Protein AF-X1TCL3-F1 (afdb_monomer_lite)

Secondary structure (DSSP, 8-state):
-HHHHHHHHHHHHHHHH-GGGGGGHHHHHHHHHHHHGGGGGG-HHHHHHHHHHHHHHHHHHHHHHHTTTHHHHIIIIITGGGTTT--S-HHHHHHHHHHHHS-HHHHHHHHHHHHHTHHHHHTHHHHHTT--TTHHHHHHHHHHHHHHHHIIIIII----HHHHHHHHHHHHHHHHHHHHHHHHHHHTT-HHHHHHHHHHHHHHHHHTT-

Sequence (210 aa):
MCGLYLCALFGVLAFSTRFPLVLILIPCFLYLFFIKKFSILKDRTFWKFVLSLFIFSIPFIIYVISTKFYFIKIYFIGGVGGLIESGKNFGFYIFGLSLSILKSWWIVAFILGLLTLVSCIIGFDIFWKQKDKRFNADVFILLWIIPQYLFYIFVFRDANDRWLLMLTVPMLILAAKGLMSVYNFLRRHSKAIAILIIAILLFGGAYQNI

InterPro domains:
  IPR050297 Lipid A-modifying glycosyltransferase 83 [PTHR33908] (4-204)

Foldseek 3Di:
DVVLLVCLLVLLVLCLVPVLSVLQVQLVVVLCCLVCPVVLVVDPVNVVSVVSSVVNCVVVVVVCVVVVNVVVCCQQPVQVVPQPPPPDQLLVVQVVLLLVVQPDLLNQLLVLLVVVLVCCVVCVVCSSVPVDCVSSVSVSLVSQQVSLSCCCNPPRSDDDNVSCVSVVVSSNVSSVNSLVVQLVVCVVPPNVVSVVVSVCSVVVSVVRVD

Organism: NCBI:txid412755

Radius of gyration: 20.24 Å; chains: 1; bounding box: 50×48×53 Å

Structure (mmCIF, N/CA/C/O backbone):
data_AF-X1TCL3-F1
#
_entry.id   AF-X1TCL3-F1
#
loop_
_atom_site.group_PDB
_atom_site.id
_atom_site.type_symbol
_atom_site.label_atom_id
_atom_site.label_alt_id
_atom_site.label_comp_id
_atom_site.label_asym_id
_atom_site.label_entity_id
_atom_site.label_seq_id
_atom_site.pdbx_PDB_ins_code
_atom_site.Cartn_x
_atom_site.Cartn_y
_atom_site.Cartn_z
_atom_site.occupancy
_atom_site.B_iso_or_equiv
_atom_site.auth_seq_id
_atom_site.auth_comp_id
_atom_site.auth_asym_id
_atom_site.auth_atom_id
_atom_site.pdbx_PDB_model_num
ATOM 1 N N . MET A 1 1 ? 12.225 8.753 12.421 1.00 61.75 1 MET A N 1
ATOM 2 C CA . MET A 1 1 ? 13.001 9.147 11.219 1.00 61.75 1 MET A CA 1
ATOM 3 C C . MET A 1 1 ? 13.678 7.961 10.531 1.00 61.75 1 MET A C 1
ATOM 5 O O . MET A 1 1 ? 13.709 7.963 9.309 1.00 61.75 1 MET A O 1
ATOM 9 N N . CYS A 1 2 ? 14.134 6.928 11.254 1.00 76.62 2 CYS A N 1
ATOM 10 C CA . CYS A 1 2 ? 14.751 5.730 10.657 1.00 76.62 2 CYS A CA 1
ATOM 11 C C . CYS A 1 2 ? 13.872 5.012 9.611 1.00 76.62 2 CYS A C 1
ATOM 13 O O . CYS A 1 2 ? 14.392 4.501 8.627 1.00 76.62 2 CYS A O 1
ATOM 15 N N . GLY A 1 3 ? 12.542 5.049 9.766 1.00 89.56 3 GLY A N 1
ATOM 16 C CA . GLY A 1 3 ? 11.616 4.378 8.847 1.00 89.56 3 GLY A CA 1
ATOM 17 C C . GLY A 1 3 ? 11.675 4.854 7.389 1.00 89.56 3 GLY A C 1
ATOM 18 O O . GLY A 1 3 ? 11.502 4.037 6.493 1.00 89.56 3 GLY A O 1
ATOM 19 N N . LEU A 1 4 ? 11.969 6.136 7.123 1.00 90.62 4 LEU A N 1
ATOM 20 C CA . LEU A 1 4 ? 12.060 6.634 5.741 1.00 90.62 4 LEU A CA 1
ATOM 21 C C . LEU A 1 4 ? 13.296 6.084 5.027 1.00 90.62 4 LEU A C 1
ATOM 23 O O . LEU A 1 4 ? 13.199 5.644 3.888 1.00 90.62 4 LEU A O 1
ATOM 27 N N . TYR A 1 5 ? 14.442 6.044 5.704 1.00 91.62 5 TYR A N 1
ATOM 28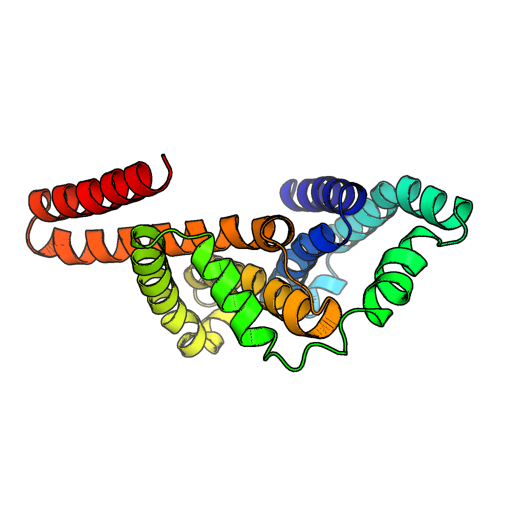 C CA . TYR A 1 5 ? 15.671 5.494 5.128 1.00 91.62 5 TYR A CA 1
ATOM 29 C C . TYR A 1 5 ? 15.546 3.996 4.843 1.00 91.62 5 TYR A C 1
ATOM 31 O O . TYR A 1 5 ? 15.968 3.538 3.785 1.00 91.62 5 TYR A O 1
ATOM 39 N N . LEU A 1 6 ? 14.898 3.249 5.744 1.00 92.62 6 LEU A N 1
ATOM 40 C CA . LEU A 1 6 ? 14.572 1.841 5.507 1.00 92.62 6 LEU A CA 1
ATOM 41 C C . LEU A 1 6 ? 13.617 1.683 4.321 1.00 92.62 6 LEU A C 1
ATOM 43 O O . LEU A 1 6 ? 13.827 0.813 3.486 1.00 92.62 6 LEU A O 1
ATOM 47 N N . CYS A 1 7 ? 12.611 2.553 4.201 1.00 93.75 7 CYS A N 1
ATOM 48 C CA . CYS A 1 7 ? 11.712 2.562 3.050 1.00 93.75 7 CYS A CA 1
ATOM 49 C C . CYS A 1 7 ? 12.467 2.811 1.733 1.00 93.75 7 CYS A C 1
ATOM 51 O O . CYS A 1 7 ? 12.197 2.120 0.757 1.00 93.75 7 CYS A O 1
ATOM 53 N N . ALA A 1 8 ? 13.455 3.716 1.707 1.00 94.25 8 ALA A N 1
ATOM 54 C CA . ALA A 1 8 ? 14.305 3.925 0.531 1.00 94.25 8 ALA A CA 1
ATOM 55 C C . ALA A 1 8 ? 15.115 2.666 0.193 1.00 94.25 8 ALA A C 1
ATOM 57 O O . ALA A 1 8 ? 15.083 2.209 -0.945 1.00 94.25 8 ALA A O 1
ATOM 58 N N . LEU A 1 9 ? 15.798 2.085 1.184 1.00 94.62 9 LEU A N 1
ATOM 59 C CA . LEU A 1 9 ? 16.615 0.885 0.998 1.00 94.62 9 LEU A CA 1
ATOM 60 C C . LEU A 1 9 ? 15.776 -0.287 0.470 1.00 94.62 9 LEU A C 1
ATOM 62 O O . LEU A 1 9 ? 16.081 -0.847 -0.580 1.00 94.62 9 LEU A O 1
ATOM 66 N N . PHE A 1 10 ? 14.687 -0.631 1.163 1.00 95.00 10 PHE A N 1
ATOM 67 C CA . PHE A 1 10 ? 13.816 -1.736 0.764 1.00 95.00 10 PHE A CA 1
ATOM 68 C C . PHE A 1 10 ? 13.046 -1.441 -0.520 1.00 95.00 10 PHE A C 1
ATOM 70 O O . PHE A 1 10 ? 12.823 -2.357 -1.301 1.00 95.00 10 PHE A O 1
ATOM 77 N N . GLY A 1 11 ? 12.680 -0.185 -0.778 1.00 94.31 11 GLY A N 1
ATOM 78 C CA . GLY A 1 11 ? 12.033 0.214 -2.024 1.00 94.31 11 GLY A CA 1
ATOM 79 C C . GLY A 1 11 ? 12.939 0.011 -3.236 1.00 94.31 11 GLY A C 1
ATOM 80 O O . GLY A 1 11 ? 12.492 -0.533 -4.242 1.00 94.31 11 GLY A O 1
ATOM 81 N N . VAL A 1 12 ? 14.221 0.375 -3.128 1.00 95.25 12 VAL A N 1
ATOM 82 C CA . VAL A 1 12 ? 15.201 0.161 -4.203 1.00 95.25 12 VAL A CA 1
ATOM 83 C C . VAL A 1 12 ? 15.545 -1.318 -4.371 1.00 95.25 12 VAL A C 1
ATOM 85 O O . VAL A 1 12 ? 15.637 -1.791 -5.504 1.00 95.25 12 VAL A O 1
ATOM 88 N N . LEU A 1 13 ? 15.680 -2.071 -3.276 1.00 94.12 13 LEU A N 1
ATOM 89 C CA . LEU A 1 13 ? 15.870 -3.523 -3.344 1.00 94.12 13 LEU A CA 1
ATOM 90 C C . LEU A 1 13 ? 14.671 -4.203 -4.013 1.00 94.12 13 LEU A C 1
ATOM 92 O O . LEU A 1 13 ? 14.846 -5.005 -4.928 1.00 94.12 13 LEU A O 1
ATOM 96 N N . ALA A 1 14 ? 13.450 -3.833 -3.624 1.00 92.69 14 ALA A N 1
ATOM 97 C CA . ALA A 1 14 ? 12.232 -4.347 -4.232 1.00 92.69 14 ALA A CA 1
ATOM 98 C C . ALA A 1 14 ? 12.188 -4.007 -5.730 1.00 92.69 14 ALA A C 1
ATOM 100 O O . ALA A 1 14 ? 12.017 -4.903 -6.554 1.00 92.69 14 ALA A O 1
ATOM 101 N N . PHE A 1 15 ? 12.451 -2.754 -6.104 1.00 90.81 15 PHE A N 1
ATOM 102 C CA . PHE A 1 15 ? 12.539 -2.337 -7.503 1.00 90.81 15 PHE A CA 1
ATOM 103 C C . PHE A 1 15 ? 13.570 -3.136 -8.310 1.00 90.81 15 PHE A C 1
ATOM 105 O O . PHE A 1 15 ? 13.269 -3.594 -9.412 1.00 90.81 15 PHE A O 1
ATOM 112 N N . SER A 1 16 ? 14.754 -3.355 -7.733 1.00 90.38 16 SER A N 1
ATOM 113 C CA . SER A 1 16 ? 15.835 -4.130 -8.355 1.00 90.38 16 SER A CA 1
ATOM 114 C C . SER A 1 16 ? 15.448 -5.592 -8.584 1.00 90.38 16 SER A C 1
ATOM 116 O O . SER A 1 16 ? 15.927 -6.207 -9.531 1.00 90.38 16 SER A O 1
ATOM 118 N N . THR A 1 17 ? 14.570 -6.155 -7.746 1.00 89.62 17 THR A N 1
ATOM 119 C CA . THR A 1 17 ? 14.065 -7.525 -7.940 1.00 89.62 17 THR A CA 1
ATOM 120 C C . THR A 1 17 ? 12.979 -7.589 -9.012 1.00 89.62 17 THR A C 1
ATOM 122 O O . THR A 1 17 ? 12.987 -8.497 -9.842 1.00 89.62 17 THR A O 1
ATOM 125 N N . ARG A 1 18 ? 12.037 -6.635 -9.010 1.00 86.69 18 ARG A N 1
ATOM 126 C CA . ARG A 1 18 ? 10.950 -6.532 -9.989 1.00 86.69 18 ARG A CA 1
ATOM 127 C C . ARG A 1 18 ? 10.491 -5.083 -10.127 1.00 86.69 18 ARG A C 1
ATOM 129 O O . ARG A 1 18 ? 10.080 -4.462 -9.148 1.00 86.69 18 ARG A O 1
ATOM 136 N N . PHE A 1 19 ? 10.440 -4.602 -11.370 1.00 85.69 19 PHE A N 1
ATOM 137 C CA . PHE A 1 19 ? 10.072 -3.223 -11.700 1.00 85.69 19 PHE A CA 1
ATOM 138 C C . PHE A 1 19 ? 8.761 -2.749 -11.037 1.00 85.69 19 PHE A C 1
ATOM 140 O O . PHE A 1 19 ? 8.793 -1.703 -10.387 1.00 85.69 19 PHE A O 1
ATOM 147 N N . PRO A 1 20 ? 7.636 -3.500 -11.083 1.00 87.56 20 PRO A N 1
ATOM 148 C CA . PRO A 1 20 ? 6.383 -3.043 -10.475 1.00 87.56 20 PRO A CA 1
ATOM 149 C C . PRO A 1 20 ? 6.459 -2.848 -8.957 1.00 87.56 20 PRO A C 1
ATOM 151 O O . PRO A 1 20 ? 5.646 -2.126 -8.392 1.00 87.56 20 PRO A O 1
ATOM 154 N N . LEU A 1 21 ? 7.448 -3.432 -8.269 1.00 90.19 21 LEU A N 1
ATOM 155 C CA . LEU A 1 21 ? 7.554 -3.274 -6.821 1.00 90.19 21 LEU A CA 1
ATOM 156 C C . LEU A 1 21 ? 7.937 -1.851 -6.397 1.00 90.19 21 LEU A C 1
ATOM 158 O O . LEU A 1 21 ? 7.655 -1.469 -5.262 1.00 90.19 21 LEU A O 1
ATOM 162 N N . VAL A 1 22 ? 8.479 -1.025 -7.304 1.00 90.69 22 VAL A N 1
ATOM 163 C CA . VAL A 1 22 ? 8.715 0.409 -7.041 1.00 90.69 22 VAL A CA 1
ATOM 164 C C . VAL A 1 22 ? 7.432 1.154 -6.698 1.00 90.69 22 VAL A C 1
ATOM 166 O O . VAL A 1 22 ? 7.469 2.162 -5.994 1.00 90.69 22 VAL A O 1
ATOM 169 N N . LEU A 1 23 ? 6.281 0.633 -7.133 1.00 91.88 23 LEU A N 1
ATOM 170 C CA . LEU A 1 23 ? 4.979 1.207 -6.835 1.00 91.88 23 LEU A CA 1
ATOM 171 C C . LEU A 1 23 ? 4.708 1.281 -5.335 1.00 91.88 23 LEU A C 1
ATOM 173 O O . LEU A 1 23 ? 3.843 2.051 -4.958 1.00 91.88 23 LEU A O 1
ATOM 177 N N . ILE A 1 24 ? 5.431 0.559 -4.467 1.00 92.38 24 ILE A N 1
ATOM 178 C CA . ILE A 1 24 ? 5.299 0.712 -3.008 1.00 92.38 24 ILE A CA 1
ATOM 179 C C . ILE A 1 24 ? 5.809 2.063 -2.490 1.00 92.38 24 ILE A C 1
ATOM 181 O O . ILE A 1 24 ? 5.345 2.547 -1.459 1.00 92.38 24 ILE A O 1
ATOM 185 N N . LEU A 1 25 ? 6.725 2.708 -3.217 1.00 94.56 25 LEU A N 1
ATOM 186 C CA . LEU A 1 25 ? 7.236 4.033 -2.870 1.00 94.56 25 LEU A CA 1
ATOM 187 C C . LEU A 1 25 ? 6.221 5.139 -3.185 1.00 94.56 25 LEU A C 1
ATOM 189 O O . LEU A 1 25 ? 6.231 6.179 -2.525 1.00 94.56 25 LEU A O 1
ATOM 193 N N . ILE A 1 26 ? 5.316 4.910 -4.143 1.00 95.19 26 ILE A N 1
ATOM 194 C CA . ILE A 1 26 ? 4.273 5.870 -4.527 1.00 95.19 26 ILE A CA 1
ATOM 195 C C . ILE A 1 26 ? 3.296 6.142 -3.364 1.00 95.19 26 ILE A C 1
ATOM 197 O O . ILE A 1 26 ? 3.139 7.311 -3.021 1.00 95.19 26 ILE A O 1
ATOM 201 N N . PRO A 1 27 ? 2.692 5.141 -2.691 1.00 95.38 27 PRO A N 1
ATOM 202 C CA . PRO A 1 27 ? 1.867 5.335 -1.501 1.00 95.38 27 PRO A CA 1
ATOM 203 C C . PRO A 1 27 ? 2.591 6.108 -0.402 1.00 95.38 27 PRO A C 1
ATOM 205 O O . PRO A 1 27 ? 2.009 7.011 0.191 1.00 95.38 27 PRO A O 1
ATOM 208 N N . CYS A 1 28 ? 3.871 5.803 -0.150 1.00 94.62 28 CYS A N 1
ATOM 209 C CA . CYS A 1 28 ? 4.676 6.527 0.833 1.00 94.62 28 CYS A CA 1
ATOM 210 C C . CYS A 1 28 ? 4.844 8.001 0.450 1.00 94.62 28 CYS A C 1
ATOM 212 O O . CYS A 1 28 ? 4.636 8.879 1.288 1.00 94.62 28 CYS A O 1
ATOM 214 N N . PHE A 1 29 ? 5.179 8.279 -0.811 1.00 95.19 29 PHE A N 1
ATOM 215 C CA . PHE A 1 29 ? 5.313 9.642 -1.315 1.00 95.19 29 PHE A CA 1
ATOM 216 C C . PHE A 1 29 ? 3.982 10.403 -1.271 1.00 95.19 29 PHE A C 1
ATOM 218 O O . PHE A 1 29 ? 3.927 11.494 -0.704 1.00 95.19 29 PHE A O 1
ATOM 225 N N . LEU A 1 30 ? 2.903 9.815 -1.798 1.00 96.00 30 LEU A N 1
ATOM 226 C CA . LEU A 1 30 ? 1.565 10.406 -1.790 1.00 96.00 30 LEU A CA 1
ATOM 227 C C . LEU A 1 30 ? 1.108 10.694 -0.363 1.00 96.00 30 LEU A C 1
ATOM 229 O O . LEU A 1 30 ? 0.655 11.795 -0.076 1.00 96.00 30 LEU A O 1
ATOM 233 N N . TYR A 1 31 ? 1.283 9.751 0.560 1.00 95.94 31 TYR A N 1
ATOM 234 C CA . TYR A 1 31 ? 0.911 9.937 1.958 1.00 95.94 31 TYR A CA 1
ATOM 235 C C . TYR A 1 31 ? 1.675 11.089 2.619 1.00 95.94 31 TYR A C 1
ATOM 237 O O . TYR A 1 31 ? 1.069 11.944 3.269 1.00 95.94 31 TYR A O 1
ATOM 245 N N . LEU A 1 32 ? 2.996 11.167 2.417 1.00 95.25 32 LEU A N 1
ATOM 246 C CA . LEU A 1 32 ? 3.786 12.297 2.910 1.00 95.25 32 LEU A CA 1
ATOM 247 C C . LEU A 1 32 ? 3.332 13.618 2.283 1.00 95.25 32 LEU A C 1
ATOM 249 O O . LEU A 1 32 ? 3.271 14.627 2.986 1.00 95.25 32 LEU A O 1
ATOM 253 N N . PHE A 1 33 ? 2.987 13.611 0.995 1.00 96.00 33 PHE A N 1
ATOM 254 C CA . PHE A 1 33 ? 2.442 14.771 0.303 1.00 96.00 33 PHE A CA 1
ATOM 255 C C . PHE A 1 33 ? 1.082 15.192 0.875 1.00 96.00 33 PHE A C 1
ATOM 257 O O . PHE A 1 33 ? 0.883 16.373 1.125 1.00 96.00 33 PHE A O 1
ATOM 264 N N . PHE A 1 34 ? 0.169 14.270 1.182 1.00 95.38 34 PHE A N 1
ATOM 265 C CA . PHE A 1 34 ? -1.116 14.609 1.805 1.00 95.38 34 PHE A CA 1
ATOM 266 C C . PHE A 1 34 ? -0.949 15.208 3.211 1.00 95.38 34 PHE A C 1
ATOM 268 O O . PHE A 1 34 ? -1.628 16.178 3.551 1.00 95.38 34 PHE A O 1
ATOM 275 N N . ILE A 1 35 ? -0.017 14.682 4.015 1.00 95.12 35 ILE A N 1
ATOM 276 C CA . ILE A 1 35 ? 0.219 15.167 5.384 1.00 95.12 35 ILE A CA 1
ATOM 277 C C . ILE A 1 35 ? 0.961 16.504 5.401 1.00 95.12 35 ILE A C 1
ATOM 279 O O . ILE A 1 35 ? 0.563 17.428 6.110 1.00 95.12 35 ILE A O 1
ATOM 283 N N . LYS A 1 36 ? 2.069 16.611 4.660 1.00 95.06 36 LYS A N 1
ATOM 284 C CA . LYS A 1 36 ? 2.960 17.782 4.702 1.00 95.06 36 LYS A CA 1
ATOM 285 C C . LYS A 1 36 ? 2.658 18.807 3.616 1.00 95.06 36 LYS A C 1
ATOM 287 O O . LYS A 1 36 ? 3.090 19.956 3.735 1.00 95.06 36 LYS A O 1
ATOM 292 N N . LYS A 1 37 ? 1.916 18.443 2.572 1.00 94.69 37 LYS A N 1
ATOM 293 C CA . LYS A 1 37 ? 1.618 19.305 1.417 1.00 94.69 37 LYS A CA 1
ATOM 294 C C . LYS A 1 37 ? 2.929 19.841 0.831 1.00 94.69 37 LYS A C 1
ATOM 296 O O . LYS A 1 37 ? 3.949 19.155 0.848 1.00 94.69 37 LYS A O 1
ATOM 301 N N . PHE A 1 38 ? 2.952 21.095 0.392 1.00 96.00 38 PHE A N 1
ATOM 302 C CA . PHE A 1 38 ? 4.158 21.738 -0.137 1.00 96.00 38 PHE A CA 1
ATOM 303 C C . PHE A 1 38 ? 5.272 21.967 0.896 1.00 96.00 38 PHE A C 1
ATOM 305 O O . PHE A 1 38 ? 6.410 22.226 0.508 1.00 96.00 38 PHE A O 1
ATOM 312 N N . SER A 1 39 ? 5.003 21.830 2.203 1.00 96.38 39 SER A N 1
ATOM 313 C CA . SER A 1 39 ? 6.066 21.950 3.214 1.00 96.38 39 SER A CA 1
ATOM 314 C C . SER A 1 39 ? 7.087 20.809 3.138 1.00 96.38 39 SER A C 1
ATOM 316 O O . SER A 1 39 ? 8.217 20.980 3.591 1.00 96.38 39 SER A O 1
ATOM 318 N N . ILE A 1 40 ? 6.740 19.687 2.488 1.00 95.56 40 ILE A N 1
ATOM 319 C CA . ILE A 1 40 ? 7.651 18.558 2.263 1.00 95.56 40 ILE A CA 1
ATOM 320 C C . ILE A 1 40 ? 8.918 18.970 1.499 1.00 95.56 40 ILE A C 1
ATOM 322 O O . ILE A 1 40 ? 10.000 18.479 1.799 1.00 95.56 40 ILE A O 1
ATOM 326 N N . LEU A 1 41 ? 8.808 19.933 0.577 1.00 94.69 41 LEU A N 1
ATOM 327 C CA . LEU A 1 41 ? 9.930 20.420 -0.230 1.00 94.69 41 LEU A CA 1
ATOM 328 C C . LEU A 1 41 ? 10.930 21.248 0.585 1.00 94.69 41 LEU A C 1
ATOM 330 O O . LEU A 1 41 ? 12.066 21.432 0.162 1.00 94.69 41 LEU A O 1
ATOM 334 N N . LYS A 1 42 ? 10.531 21.745 1.759 1.00 96.88 42 LYS A N 1
ATOM 335 C CA . LYS A 1 42 ? 11.419 22.464 2.686 1.00 96.88 42 LYS A CA 1
ATOM 336 C C . LYS A 1 42 ? 12.026 21.534 3.743 1.00 96.88 42 LYS A C 1
ATOM 338 O O . LYS A 1 42 ? 12.902 21.952 4.497 1.00 96.88 42 LYS A O 1
ATOM 343 N N . ASP A 1 43 ? 11.576 20.282 3.816 1.00 95.81 43 ASP A N 1
ATOM 344 C CA . ASP A 1 43 ? 11.995 19.335 4.842 1.00 95.81 43 ASP A CA 1
ATOM 345 C C . ASP A 1 43 ? 13.342 18.681 4.494 1.00 95.81 43 ASP A C 1
ATOM 347 O O . ASP A 1 43 ? 13.465 17.903 3.546 1.00 95.81 43 ASP A O 1
ATOM 351 N N . ARG A 1 44 ? 14.364 18.943 5.317 1.00 95.50 44 ARG A N 1
ATOM 352 C CA . ARG A 1 44 ? 15.697 18.336 5.169 1.00 95.50 44 ARG A CA 1
ATOM 353 C C . ARG A 1 44 ? 15.651 16.810 5.245 1.00 95.50 44 ARG A C 1
ATOM 355 O O . ARG A 1 44 ? 16.443 16.150 4.581 1.00 95.50 44 ARG A O 1
ATOM 362 N N . THR A 1 45 ? 14.753 16.230 6.042 1.00 94.44 45 THR A N 1
ATOM 363 C CA . THR A 1 45 ? 14.614 14.773 6.157 1.00 94.44 45 THR A CA 1
ATOM 364 C C . THR A 1 45 ? 14.077 14.164 4.864 1.00 94.44 45 THR A C 1
ATOM 366 O O . THR A 1 45 ? 14.529 13.089 4.477 1.00 94.44 45 THR A O 1
ATOM 369 N N . PHE A 1 46 ? 13.167 14.853 4.169 1.00 94.81 46 PHE A N 1
ATOM 370 C CA . PHE A 1 46 ? 12.674 14.412 2.864 1.00 94.81 46 PHE A CA 1
ATOM 371 C C . PHE A 1 46 ? 13.792 14.415 1.814 1.00 94.81 46 PHE A C 1
ATOM 373 O O . PHE A 1 46 ? 13.985 13.418 1.126 1.00 94.81 46 PHE A O 1
ATOM 380 N N . TRP A 1 47 ? 14.602 15.473 1.753 1.00 95.69 47 TRP A N 1
ATOM 381 C CA . TRP A 1 47 ? 15.740 15.522 0.829 1.00 95.69 47 TRP A CA 1
ATOM 382 C C . TRP A 1 47 ? 16.806 14.474 1.128 1.00 95.69 47 TRP A C 1
ATOM 384 O O . TRP A 1 47 ? 17.341 13.871 0.203 1.00 95.69 47 TRP A O 1
ATOM 394 N N . LYS A 1 48 ? 17.078 14.194 2.408 1.00 94.88 48 LYS A N 1
ATOM 395 C CA . LYS A 1 48 ? 17.955 13.080 2.791 1.00 94.88 48 LYS A CA 1
ATOM 396 C C . LYS A 1 48 ? 17.392 11.735 2.327 1.00 94.88 48 LYS A C 1
ATOM 398 O O . LYS A 1 48 ? 18.154 10.915 1.837 1.00 94.88 48 LYS A O 1
ATOM 403 N N . PHE A 1 49 ? 16.079 11.525 2.431 1.00 94.75 49 PHE A N 1
ATOM 404 C CA . PHE A 1 49 ? 15.416 10.335 1.892 1.00 94.75 49 PHE A CA 1
ATOM 405 C C . PHE A 1 49 ? 15.574 10.224 0.367 1.00 94.75 49 PHE A C 1
ATOM 407 O O . PHE A 1 49 ? 15.969 9.166 -0.116 1.00 94.75 49 PHE A O 1
ATOM 414 N N . VAL A 1 50 ? 15.335 11.309 -0.378 1.00 95.31 50 VAL A N 1
ATOM 415 C CA . VAL A 1 50 ? 15.519 11.348 -1.842 1.00 95.31 50 VAL A CA 1
ATOM 416 C C . VAL A 1 50 ? 16.974 11.067 -2.221 1.00 95.31 50 VAL A C 1
ATOM 418 O O . VAL A 1 50 ? 17.230 10.260 -3.110 1.00 95.31 50 VAL A O 1
ATOM 421 N N . LEU A 1 51 ? 17.931 11.671 -1.510 1.00 96.31 51 LEU A N 1
ATOM 422 C CA . LEU A 1 51 ? 19.357 11.428 -1.711 1.00 96.31 51 LEU A CA 1
ATOM 423 C C . LEU A 1 51 ? 19.722 9.962 -1.439 1.00 96.31 51 LEU A C 1
ATOM 425 O O . LEU A 1 51 ? 20.429 9.357 -2.238 1.00 96.31 51 LEU A O 1
ATOM 429 N N . SER A 1 52 ? 19.219 9.364 -0.355 1.00 95.50 52 SER A N 1
ATOM 430 C CA . SER A 1 52 ? 19.428 7.940 -0.069 1.00 95.50 52 SER A CA 1
ATOM 431 C C . SER A 1 52 ? 18.833 7.041 -1.150 1.00 95.50 52 SER A C 1
ATOM 433 O O . SER A 1 52 ? 19.495 6.104 -1.583 1.00 95.50 52 SER A O 1
ATOM 435 N N . LEU A 1 53 ? 17.617 7.335 -1.620 1.00 96.12 53 LEU A N 1
ATOM 436 C CA . LEU A 1 53 ? 16.975 6.596 -2.708 1.00 96.12 53 LEU A CA 1
ATOM 437 C C . LEU A 1 53 ? 17.820 6.666 -3.985 1.00 96.12 53 LEU A C 1
ATOM 439 O O . LEU A 1 53 ? 18.046 5.638 -4.622 1.00 96.12 53 LEU A O 1
ATOM 443 N N . PHE A 1 54 ? 18.347 7.848 -4.317 1.00 96.31 54 PHE A N 1
ATOM 444 C CA . PHE A 1 54 ? 19.253 8.031 -5.448 1.00 96.31 54 PHE A CA 1
ATOM 445 C C . PHE A 1 54 ? 20.536 7.210 -5.285 1.00 96.31 54 PHE A C 1
ATOM 447 O O . PHE A 1 54 ? 20.850 6.415 -6.166 1.00 96.31 54 PHE A O 1
ATOM 454 N N . ILE A 1 55 ? 21.225 7.328 -4.143 1.00 96.94 55 ILE A N 1
ATOM 455 C CA . ILE A 1 55 ? 22.473 6.600 -3.857 1.00 96.94 55 ILE A CA 1
ATOM 456 C C . ILE A 1 55 ? 22.265 5.088 -3.966 1.00 96.94 55 ILE A C 1
ATOM 458 O O . ILE A 1 55 ? 23.030 4.411 -4.648 1.00 96.94 55 ILE A O 1
ATOM 462 N N . PHE A 1 56 ? 21.213 4.554 -3.343 1.00 96.19 56 PHE A N 1
ATOM 463 C CA . PHE A 1 56 ? 20.920 3.123 -3.408 1.00 96.19 56 PHE A CA 1
ATOM 464 C C . PHE A 1 56 ? 20.553 2.662 -4.821 1.00 96.19 56 PHE A C 1
ATOM 466 O O . PHE A 1 56 ? 20.790 1.505 -5.154 1.00 96.19 56 PHE A O 1
ATOM 473 N N . SER A 1 57 ? 20.010 3.547 -5.661 1.00 95.62 57 SER A N 1
ATOM 474 C CA . SER A 1 57 ? 19.651 3.228 -7.047 1.00 95.62 57 SER A CA 1
ATOM 475 C C . SER A 1 57 ? 20.849 3.238 -8.003 1.00 95.62 57 SER A C 1
ATOM 477 O O . SER A 1 57 ? 20.727 2.704 -9.103 1.00 95.62 57 SER A O 1
ATOM 479 N N . ILE A 1 58 ? 22.005 3.801 -7.617 1.00 96.50 58 ILE A N 1
ATOM 480 C CA . ILE A 1 58 ? 23.188 3.924 -8.492 1.00 96.50 58 ILE A CA 1
ATOM 481 C C . ILE A 1 58 ? 23.604 2.582 -9.117 1.00 96.50 58 ILE A C 1
ATOM 483 O O . ILE A 1 58 ? 23.738 2.546 -10.341 1.00 96.50 58 ILE A O 1
ATOM 487 N N . PRO A 1 59 ? 23.767 1.470 -8.367 1.00 95.12 59 PRO A N 1
ATOM 488 C CA . PRO A 1 59 ? 24.169 0.194 -8.962 1.00 95.12 59 PRO A CA 1
ATOM 489 C C . PRO A 1 59 ? 23.193 -0.285 -10.042 1.00 95.12 59 PRO A C 1
ATOM 491 O O . PRO A 1 59 ? 23.610 -0.736 -11.108 1.00 95.12 59 PRO A O 1
ATOM 494 N N . PHE A 1 60 ? 21.889 -0.123 -9.798 1.00 92.31 60 PHE A N 1
ATOM 495 C CA . PHE A 1 60 ? 20.851 -0.477 -10.761 1.00 92.31 60 PHE A CA 1
ATOM 496 C C . PHE A 1 60 ? 20.878 0.440 -11.992 1.00 92.31 60 PHE A C 1
ATOM 498 O O . PHE A 1 60 ? 20.784 -0.043 -13.117 1.00 92.31 60 PHE A O 1
ATOM 505 N N . ILE A 1 61 ? 21.064 1.751 -11.811 1.00 93.44 61 ILE A N 1
ATOM 506 C CA . ILE A 1 61 ? 21.178 2.710 -12.920 1.00 93.44 61 ILE A CA 1
ATOM 507 C C . ILE A 1 61 ? 22.393 2.380 -13.795 1.00 93.44 61 ILE A C 1
ATOM 509 O O . ILE A 1 61 ? 22.262 2.335 -15.017 1.00 93.44 61 ILE A O 1
ATOM 513 N N . ILE A 1 62 ? 23.552 2.090 -13.192 1.00 95.75 62 ILE A N 1
ATOM 514 C CA . ILE A 1 62 ? 24.763 1.674 -13.919 1.00 95.75 62 ILE A CA 1
ATOM 515 C C . ILE A 1 62 ? 24.483 0.408 -14.737 1.00 95.75 62 ILE A C 1
ATOM 517 O O . ILE A 1 62 ? 24.829 0.356 -15.916 1.00 95.75 62 ILE A O 1
ATOM 521 N N . TYR A 1 63 ? 23.811 -0.584 -14.145 1.00 93.62 63 TYR A N 1
ATOM 522 C CA . TYR A 1 63 ? 23.406 -1.811 -14.834 1.00 93.62 63 TYR A CA 1
ATOM 523 C C . TYR A 1 63 ? 22.446 -1.551 -16.012 1.00 93.62 63 TYR A C 1
ATOM 525 O O . TYR A 1 63 ? 22.594 -2.114 -17.098 1.00 93.62 63 TYR A O 1
ATOM 533 N N . VAL A 1 64 ? 21.462 -0.668 -15.841 1.00 91.44 64 VAL A N 1
ATOM 534 C CA . VAL A 1 64 ? 20.516 -0.316 -16.912 1.00 91.44 64 VAL A CA 1
ATOM 535 C C . VAL A 1 64 ? 21.219 0.415 -18.061 1.00 91.44 64 VAL A C 1
ATOM 537 O O . VAL A 1 64 ? 20.934 0.142 -19.229 1.00 91.44 64 VAL A O 1
ATOM 540 N N . ILE A 1 65 ? 22.161 1.310 -17.754 1.00 95.12 65 ILE A N 1
ATOM 541 C CA . ILE A 1 65 ? 22.954 2.023 -18.764 1.00 95.12 65 ILE A CA 1
ATOM 542 C C . ILE A 1 65 ? 23.887 1.052 -19.501 1.00 95.12 65 ILE A C 1
ATOM 544 O O . ILE A 1 65 ? 23.944 1.083 -20.731 1.00 95.12 65 ILE A O 1
ATOM 548 N N . SER A 1 66 ? 24.574 0.154 -18.786 1.00 96.44 66 SER A N 1
ATOM 549 C CA . SER A 1 66 ? 25.503 -0.811 -19.394 1.00 96.44 66 SER A CA 1
ATOM 550 C C . SER A 1 66 ? 24.794 -1.804 -20.319 1.00 96.44 66 SER A C 1
ATOM 552 O O . SER A 1 66 ? 25.332 -2.183 -21.358 1.00 96.44 66 SER A O 1
ATOM 554 N N . THR A 1 67 ? 23.542 -2.147 -20.008 1.00 94.75 67 THR A N 1
ATOM 555 C CA . THR A 1 67 ? 22.669 -2.976 -20.856 1.00 94.75 67 THR A CA 1
ATOM 556 C C . THR A 1 67 ? 21.935 -2.181 -21.944 1.00 94.75 67 THR A C 1
ATOM 558 O O . THR A 1 67 ? 21.030 -2.711 -22.590 1.00 94.75 67 THR A O 1
ATOM 561 N N . LYS A 1 68 ? 22.298 -0.909 -22.173 1.00 92.31 68 LYS A N 1
ATOM 562 C CA . LYS A 1 68 ? 21.686 -0.014 -23.175 1.00 92.31 68 LYS A CA 1
ATOM 563 C C . LYS A 1 68 ? 20.156 0.043 -23.068 1.00 92.31 68 LYS A C 1
ATOM 565 O O . LYS A 1 68 ? 19.454 0.066 -24.081 1.00 92.31 68 LYS A O 1
ATOM 570 N N . PHE A 1 69 ? 19.638 0.048 -21.840 1.00 89.06 69 PHE A N 1
ATOM 571 C CA . PHE A 1 69 ? 18.204 0.092 -21.540 1.00 89.06 69 PHE A CA 1
ATOM 572 C C . PHE A 1 69 ? 17.397 -1.097 -22.088 1.00 89.06 69 PHE A C 1
ATOM 574 O O . PHE A 1 69 ? 16.175 -1.000 -22.222 1.00 89.06 69 PHE A O 1
ATOM 581 N N . TYR A 1 70 ? 18.039 -2.234 -22.383 1.00 86.88 70 TYR A N 1
ATOM 582 C CA . TYR A 1 70 ? 17.358 -3.422 -22.910 1.00 86.88 70 TYR A CA 1
ATOM 583 C C . TYR A 1 70 ? 16.213 -3.888 -21.998 1.00 86.88 70 TYR A C 1
ATOM 585 O O . TYR A 1 70 ? 15.117 -4.175 -22.473 1.00 86.88 70 TYR A O 1
ATOM 593 N N . PHE A 1 71 ? 16.424 -3.845 -20.679 1.00 80.44 71 PHE A N 1
ATOM 594 C CA . PHE A 1 71 ? 15.393 -4.130 -19.678 1.00 80.44 71 PHE A CA 1
ATOM 595 C C . PHE A 1 71 ? 14.133 -3.265 -19.854 1.00 80.44 71 PHE A C 1
ATOM 597 O O . PHE A 1 71 ? 13.022 -3.789 -19.884 1.00 80.44 71 PHE A O 1
ATOM 604 N N . ILE A 1 72 ? 14.292 -1.948 -20.027 1.00 81.94 72 ILE A N 1
ATOM 605 C CA . ILE A 1 72 ? 13.162 -1.026 -20.222 1.00 81.94 72 ILE A CA 1
ATOM 606 C C . ILE A 1 72 ? 12.443 -1.352 -21.532 1.00 81.94 72 ILE A C 1
ATOM 608 O O . ILE A 1 72 ? 11.215 -1.400 -21.563 1.00 81.94 72 ILE A O 1
ATOM 612 N N . LYS A 1 73 ? 13.196 -1.635 -22.602 1.00 82.06 73 LYS A N 1
ATOM 613 C CA . LYS A 1 73 ? 12.607 -2.026 -23.886 1.00 82.06 73 LYS A CA 1
ATOM 614 C C . LYS A 1 73 ? 11.779 -3.304 -23.765 1.00 82.06 73 LYS A C 1
ATOM 616 O O . LYS A 1 73 ? 10.681 -3.333 -24.300 1.00 82.06 73 LYS A O 1
ATOM 621 N N . ILE A 1 74 ? 12.234 -4.324 -23.038 1.00 79.50 74 ILE A N 1
ATOM 622 C CA . ILE A 1 74 ? 11.442 -5.549 -22.833 1.00 79.50 74 ILE A CA 1
ATOM 623 C C . ILE A 1 74 ? 10.113 -5.231 -22.138 1.00 79.50 74 ILE A C 1
ATOM 625 O O . ILE A 1 74 ? 9.059 -5.618 -22.637 1.00 79.50 74 ILE A O 1
ATOM 629 N N . TYR A 1 75 ? 10.150 -4.500 -21.021 1.00 74.50 75 TYR A N 1
ATOM 630 C CA . TYR A 1 75 ? 8.951 -4.244 -20.215 1.00 74.50 75 TYR A CA 1
ATOM 631 C C . TYR A 1 75 ? 7.949 -3.299 -20.887 1.00 74.50 75 TYR A C 1
ATOM 633 O O . TYR A 1 75 ? 6.748 -3.516 -20.771 1.00 74.50 75 TYR A O 1
ATOM 641 N N . PHE A 1 76 ? 8.423 -2.263 -21.584 1.00 75.00 76 PHE A N 1
ATOM 642 C CA . PHE A 1 76 ? 7.557 -1.209 -22.126 1.00 75.00 76 PHE A CA 1
ATOM 643 C C . PHE A 1 76 ? 7.324 -1.288 -23.636 1.00 75.00 76 PHE A C 1
ATOM 645 O O . PHE A 1 76 ? 6.355 -0.718 -24.119 1.00 75.00 76 PHE A O 1
ATOM 652 N N . ILE A 1 77 ? 8.196 -1.957 -24.392 1.00 73.31 77 ILE A N 1
ATOM 653 C CA . ILE A 1 77 ? 8.096 -2.048 -25.860 1.00 73.31 77 ILE A CA 1
ATOM 654 C C . ILE A 1 77 ? 7.812 -3.495 -26.283 1.00 73.31 77 ILE A C 1
ATOM 656 O O . ILE A 1 77 ? 6.933 -3.728 -27.105 1.00 73.31 77 ILE A O 1
ATOM 660 N N . GLY A 1 78 ? 8.503 -4.473 -25.688 1.00 64.56 78 GLY A N 1
ATOM 661 C CA . GLY A 1 78 ? 8.339 -5.899 -25.989 1.00 64.56 78 GLY A CA 1
ATOM 662 C C . GLY A 1 78 ? 7.049 -6.517 -25.438 1.00 64.56 78 GLY A C 1
ATOM 663 O O . GLY A 1 78 ? 6.475 -7.384 -26.086 1.00 64.56 78 GLY A O 1
ATOM 664 N N . GLY A 1 79 ? 6.566 -6.060 -24.277 1.00 57.38 79 GLY A N 1
ATOM 665 C CA . GLY A 1 79 ? 5.328 -6.559 -23.658 1.00 57.38 79 GLY A CA 1
ATOM 666 C C . GLY A 1 79 ? 4.035 -5.938 -24.200 1.00 57.38 79 GLY A C 1
ATOM 667 O O . GLY A 1 79 ? 2.982 -6.561 -24.146 1.00 57.38 79 GLY A O 1
ATOM 668 N N . VAL A 1 80 ? 4.094 -4.729 -24.764 1.00 51.72 80 VAL A N 1
ATOM 669 C CA . VAL A 1 80 ? 2.890 -3.974 -25.168 1.00 51.72 80 VAL A CA 1
ATOM 670 C C . VAL A 1 80 ? 2.298 -4.480 -26.493 1.00 51.72 80 VAL A C 1
ATOM 672 O O . VAL A 1 80 ? 1.100 -4.331 -26.727 1.00 51.72 80 VAL A O 1
ATOM 675 N N . GLY A 1 81 ? 3.102 -5.137 -27.337 1.00 48.53 81 GLY A N 1
ATOM 676 C CA . GLY A 1 81 ? 2.681 -5.595 -28.666 1.00 48.53 81 GLY A CA 1
ATOM 677 C C . GLY A 1 81 ? 1.710 -6.783 -28.691 1.00 48.53 81 GLY A C 1
ATOM 678 O O . GLY A 1 81 ? 1.003 -6.940 -29.676 1.00 48.53 81 GLY A O 1
ATOM 679 N N . GLY A 1 82 ? 1.639 -7.602 -27.633 1.00 50.56 82 GLY A N 1
ATOM 680 C CA . GLY A 1 82 ? 0.827 -8.833 -27.626 1.00 50.56 82 GLY A CA 1
ATOM 681 C C . GLY A 1 82 ? -0.539 -8.740 -26.932 1.00 50.56 82 GLY A C 1
ATOM 682 O O . GLY A 1 82 ? -1.302 -9.699 -26.968 1.00 50.56 82 GLY A O 1
ATOM 683 N N . LEU A 1 83 ? -0.853 -7.625 -26.261 1.00 52.81 83 LEU A N 1
ATOM 684 C CA . LEU A 1 83 ? -1.962 -7.554 -25.289 1.00 52.81 83 LEU A CA 1
ATOM 685 C C . LEU A 1 83 ? -3.084 -6.571 -25.660 1.00 52.81 83 LEU A C 1
ATOM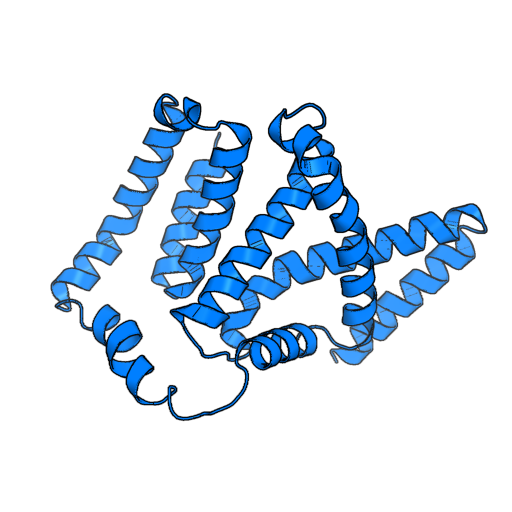 687 O O . LEU A 1 83 ? -4.145 -6.594 -25.040 1.00 52.81 83 LEU A O 1
ATOM 691 N N . ILE A 1 84 ? -2.893 -5.741 -26.690 1.00 51.47 84 ILE A N 1
ATOM 692 C CA . ILE A 1 84 ? -3.927 -4.812 -27.186 1.00 51.47 84 ILE A CA 1
ATOM 693 C C . ILE A 1 84 ? -5.076 -5.566 -27.895 1.00 51.47 84 ILE A C 1
ATOM 695 O O . ILE A 1 84 ? -6.174 -5.032 -28.020 1.00 51.47 84 ILE A O 1
ATOM 699 N N . GLU A 1 85 ? -4.876 -6.829 -28.287 1.00 51.91 85 GLU A N 1
ATOM 700 C CA . GLU A 1 85 ? -5.855 -7.611 -29.064 1.00 51.91 85 GLU A CA 1
ATOM 701 C C . GLU A 1 85 ? -6.941 -8.314 -28.230 1.00 51.91 85 GLU A C 1
ATOM 703 O O . GLU A 1 85 ? -7.962 -8.748 -28.763 1.00 51.91 85 GLU A O 1
ATOM 708 N N . SER A 1 86 ? -6.787 -8.409 -26.908 1.00 56.25 86 SER A N 1
ATOM 709 C CA . SER A 1 86 ? -7.812 -9.004 -26.048 1.00 56.25 86 SER A CA 1
ATOM 710 C C . SER A 1 86 ? -8.869 -7.945 -25.718 1.00 56.25 86 SER A C 1
ATOM 712 O O . SER A 1 86 ? -8.707 -7.194 -24.759 1.00 56.25 86 SER A O 1
ATOM 714 N N . GLY A 1 87 ? -9.981 -7.903 -26.458 1.00 60.31 87 GLY A N 1
ATOM 715 C CA . GLY A 1 87 ? -11.153 -7.038 -26.210 1.00 60.31 87 GLY A CA 1
ATOM 716 C C . GLY A 1 87 ? -11.885 -7.248 -24.866 1.00 60.31 87 GLY A C 1
ATOM 717 O O . GLY A 1 87 ? -13.082 -6.992 -24.760 1.00 60.31 87 GLY A O 1
ATOM 718 N N . LYS A 1 88 ? -11.201 -7.745 -23.831 1.00 69.38 88 LYS A N 1
ATOM 719 C CA . LYS A 1 88 ? -11.708 -7.918 -22.468 1.00 69.38 88 LYS A CA 1
ATOM 720 C C . LYS A 1 88 ? -11.613 -6.604 -21.695 1.00 69.38 88 LYS A C 1
ATOM 722 O O . LYS A 1 88 ? -10.659 -5.842 -21.828 1.00 69.38 88 LYS A O 1
ATOM 727 N N . ASN A 1 89 ? -12.576 -6.369 -20.807 1.00 83.19 89 ASN A N 1
ATOM 728 C CA . ASN A 1 89 ? -12.498 -5.264 -19.859 1.00 83.19 89 ASN A CA 1
ATOM 729 C C . ASN A 1 89 ? -11.450 -5.583 -18.774 1.00 83.19 89 ASN A C 1
ATOM 731 O O . ASN A 1 89 ? -11.752 -6.220 -17.762 1.00 83.19 89 ASN A O 1
ATOM 735 N N . PHE A 1 90 ? -10.207 -5.154 -19.013 1.00 82.44 90 PHE A N 1
ATOM 736 C CA . PHE A 1 90 ? -9.053 -5.409 -18.145 1.00 82.44 90 PHE A CA 1
ATOM 737 C C . PHE A 1 90 ? -9.278 -4.977 -16.691 1.00 82.44 90 PHE A C 1
ATOM 739 O O . PHE A 1 90 ? -8.789 -5.643 -15.782 1.00 82.44 90 PHE A O 1
ATOM 746 N N . GLY A 1 91 ? -10.065 -3.922 -16.452 1.00 87.06 91 GLY A N 1
ATOM 747 C CA . GLY A 1 91 ? -10.406 -3.475 -15.100 1.00 87.06 91 GLY A CA 1
ATOM 748 C C . GLY A 1 91 ? -11.108 -4.560 -14.283 1.00 87.06 91 GLY A C 1
ATOM 749 O O . GLY A 1 91 ? -10.655 -4.909 -13.192 1.00 87.06 91 GLY A O 1
ATOM 750 N N . PHE A 1 92 ? -12.176 -5.144 -14.835 1.00 88.56 92 PHE A N 1
ATOM 751 C CA . PHE A 1 92 ? -12.905 -6.229 -14.171 1.00 88.56 92 PHE A CA 1
ATOM 752 C C . PHE A 1 92 ? -12.083 -7.510 -14.074 1.00 88.56 92 PHE A C 1
ATOM 754 O O . PHE A 1 92 ? -12.200 -8.217 -13.079 1.00 88.56 92 PHE A O 1
ATOM 761 N N . TYR A 1 93 ? -11.233 -7.797 -15.064 1.00 89.50 93 TYR A N 1
ATOM 762 C CA . TYR A 1 93 ? -10.338 -8.952 -15.003 1.00 89.50 93 TYR A CA 1
ATOM 763 C C . TYR A 1 93 ? -9.344 -8.836 -13.841 1.00 89.50 93 TYR A C 1
ATOM 765 O O . TYR A 1 93 ? -9.248 -9.751 -13.031 1.00 89.50 93 TYR A O 1
ATOM 773 N N . ILE A 1 94 ? -8.666 -7.693 -13.700 1.00 90.81 94 ILE A N 1
ATOM 774 C CA . ILE A 1 94 ? -7.688 -7.455 -12.627 1.00 90.81 94 ILE A CA 1
ATOM 775 C C . ILE A 1 94 ? -8.361 -7.488 -11.254 1.00 90.81 94 ILE A C 1
ATOM 777 O O . ILE A 1 94 ? -7.817 -8.065 -10.314 1.00 90.81 94 ILE A O 1
ATOM 781 N N . PHE A 1 95 ? -9.551 -6.894 -11.141 1.00 92.31 95 PHE A N 1
ATOM 782 C CA . PHE A 1 95 ? -10.331 -6.922 -9.907 1.00 92.31 95 PHE A CA 1
ATOM 783 C C . PHE A 1 95 ? -10.846 -8.330 -9.571 1.00 92.31 95 PHE A C 1
ATOM 785 O O . PHE A 1 95 ? -10.801 -8.755 -8.422 1.00 92.31 95 PHE A O 1
ATOM 792 N N . GLY A 1 96 ? -11.301 -9.090 -10.568 1.00 92.56 96 GLY A N 1
ATOM 793 C CA . GLY A 1 96 ? -11.693 -10.487 -10.387 1.00 92.56 96 GLY A CA 1
ATOM 794 C C . GLY A 1 96 ? -10.511 -11.356 -9.957 1.00 92.56 96 GLY A C 1
ATOM 795 O O . GLY A 1 96 ? -10.647 -12.170 -9.047 1.00 92.56 96 GLY A O 1
ATOM 796 N N . LEU A 1 97 ? -9.336 -11.132 -10.552 1.00 92.00 97 LEU A N 1
ATOM 797 C CA . LEU A 1 97 ? -8.116 -11.856 -10.215 1.00 92.00 97 LEU A CA 1
ATOM 798 C C . LEU A 1 97 ? -7.656 -11.538 -8.788 1.00 92.00 97 LEU A C 1
ATOM 800 O O . LEU A 1 97 ? -7.406 -12.458 -8.015 1.00 92.00 97 LEU A O 1
ATOM 804 N N . SER A 1 98 ? -7.623 -10.263 -8.389 1.00 92.88 98 SER A N 1
ATOM 805 C CA . SER A 1 98 ? -7.268 -9.886 -7.016 1.00 92.88 98 SER A CA 1
ATOM 806 C C . SER A 1 98 ? -8.247 -10.453 -5.989 1.00 92.88 98 SER A C 1
ATOM 808 O O . SER A 1 98 ? -7.823 -10.922 -4.934 1.00 92.88 98 SE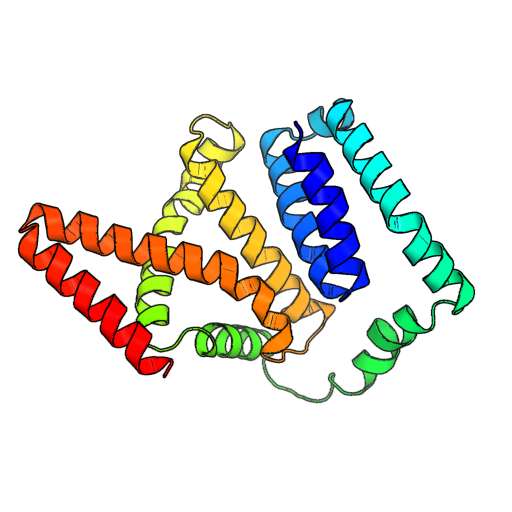R A O 1
ATOM 810 N N . LEU A 1 99 ? -9.546 -10.478 -6.303 1.00 93.44 99 LEU A N 1
ATOM 811 C CA . LEU A 1 99 ? -10.532 -11.141 -5.461 1.00 93.44 99 LEU A CA 1
ATOM 812 C C . LEU A 1 99 ? -10.317 -12.648 -5.414 1.00 93.44 99 LEU A C 1
ATOM 814 O O . LEU A 1 99 ? -10.456 -13.194 -4.339 1.00 93.44 99 LEU A O 1
ATOM 818 N N . SER A 1 100 ? -9.925 -13.315 -6.501 1.00 92.12 100 SER A N 1
ATOM 819 C CA . SER A 1 100 ? -9.667 -14.765 -6.492 1.00 92.12 100 SER A CA 1
ATOM 820 C C . SER A 1 100 ? -8.477 -15.185 -5.613 1.00 92.12 100 S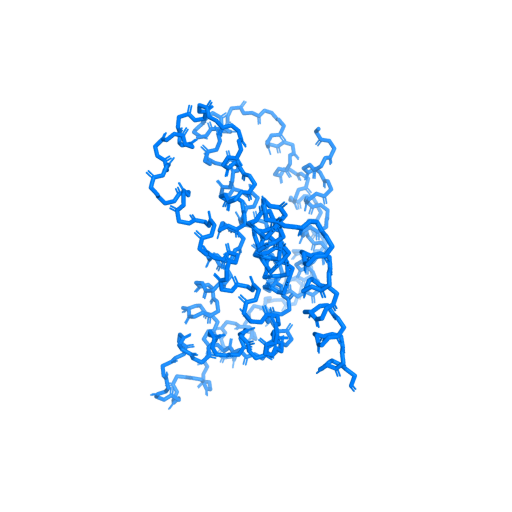ER A C 1
ATOM 822 O O . SER A 1 100 ? -8.460 -16.308 -5.099 1.00 92.12 100 SER A O 1
ATOM 824 N N . ILE A 1 101 ? -7.515 -14.276 -5.392 1.00 90.75 101 ILE A N 1
ATOM 825 C CA . ILE A 1 101 ? -6.405 -14.461 -4.441 1.00 90.75 101 ILE A CA 1
ATOM 826 C C . ILE A 1 101 ? -6.943 -14.542 -3.009 1.00 90.75 101 ILE A C 1
ATOM 828 O O . ILE A 1 101 ? -6.447 -15.319 -2.194 1.00 90.75 101 ILE A O 1
ATOM 832 N N . LEU A 1 102 ? -7.987 -13.771 -2.700 1.00 88.88 102 LEU A N 1
ATOM 833 C CA . LEU A 1 102 ? -8.743 -13.935 -1.470 1.00 88.88 102 LEU A CA 1
ATOM 834 C C . LEU A 1 102 ? -9.745 -15.078 -1.677 1.00 88.88 102 LEU A C 1
ATOM 836 O O . LEU A 1 102 ? -10.715 -14.966 -2.409 1.00 88.88 102 LEU A O 1
ATOM 840 N N . LYS A 1 103 ? -9.562 -16.226 -1.031 1.00 88.75 103 LYS A N 1
ATOM 841 C CA . LYS A 1 103 ? -10.605 -17.269 -1.063 1.00 88.75 103 LYS A CA 1
ATOM 842 C C . LYS A 1 103 ? -11.915 -16.749 -0.442 1.00 88.75 103 LYS A C 1
ATOM 844 O O . LYS A 1 103 ? -11.925 -15.741 0.264 1.00 88.75 103 LYS A O 1
ATOM 849 N N . SER A 1 104 ? -13.031 -17.435 -0.687 1.00 88.38 104 SER A N 1
ATOM 850 C CA . SER A 1 104 ? -14.382 -16.904 -0.429 1.00 88.38 104 SER A CA 1
ATOM 851 C C . SER A 1 104 ? -14.616 -16.307 0.973 1.00 88.38 104 SER A C 1
ATOM 853 O O . SER A 1 104 ? -15.153 -15.204 1.064 1.00 88.38 104 SER A O 1
ATOM 855 N N . TRP A 1 105 ? -14.156 -16.937 2.063 1.00 90.88 105 TRP A N 1
ATOM 856 C CA . TRP A 1 105 ? -14.311 -16.363 3.414 1.00 90.88 105 TRP A CA 1
ATOM 857 C C . TRP A 1 105 ? -13.539 -15.050 3.600 1.00 90.88 105 TRP A C 1
ATOM 859 O O . TRP A 1 105 ? -14.037 -14.103 4.215 1.00 90.88 105 TRP A O 1
ATOM 869 N N . TRP A 1 106 ? -12.339 -14.966 3.024 1.00 94.06 106 TRP A N 1
ATOM 870 C CA . TRP A 1 106 ? -11.509 -13.765 3.070 1.00 94.06 106 TRP A CA 1
ATOM 871 C C . TRP A 1 106 ? -12.086 -12.635 2.218 1.00 94.06 106 TRP A C 1
ATOM 873 O O . TRP A 1 106 ? -11.936 -11.475 2.594 1.00 94.06 106 TRP A O 1
ATOM 883 N N . ILE A 1 107 ? -12.801 -12.951 1.131 1.00 95.12 107 ILE A N 1
ATOM 884 C CA . ILE A 1 107 ? -13.534 -11.953 0.334 1.00 95.12 107 ILE A CA 1
ATOM 885 C C . ILE A 1 107 ? -14.607 -11.277 1.186 1.00 95.12 107 ILE A C 1
ATOM 887 O O . ILE A 1 107 ? -14.689 -10.052 1.192 1.00 95.12 107 ILE A O 1
ATOM 891 N N . VAL A 1 108 ? -15.405 -12.042 1.940 1.00 93.81 108 VAL A N 1
ATOM 892 C CA . VAL A 1 108 ? -16.461 -11.469 2.794 1.00 93.81 108 VAL A CA 1
ATOM 893 C C . VAL A 1 108 ? -15.854 -10.517 3.826 1.00 93.81 108 VAL A C 1
ATOM 895 O O . VAL A 1 108 ? -16.294 -9.374 3.958 1.00 93.81 108 VAL A O 1
ATOM 898 N N . ALA A 1 109 ? -14.793 -10.953 4.509 1.00 95.88 109 ALA A N 1
ATOM 899 C CA . ALA A 1 109 ? -14.059 -10.113 5.450 1.00 95.88 109 ALA A CA 1
ATOM 900 C C . ALA A 1 109 ? -13.483 -8.855 4.775 1.00 95.88 109 ALA A C 1
ATOM 902 O O . ALA A 1 109 ? -13.578 -7.757 5.321 1.00 95.88 109 ALA A O 1
ATOM 903 N N . PHE A 1 110 ? -12.921 -8.989 3.573 1.00 96.94 110 PHE A N 1
ATOM 904 C CA . PHE A 1 110 ? -12.373 -7.879 2.798 1.00 96.94 110 PHE A CA 1
ATOM 905 C C . PHE A 1 110 ? -13.440 -6.854 2.393 1.00 96.94 110 PHE A C 1
ATOM 907 O O . PHE A 1 110 ? -13.219 -5.659 2.580 1.00 96.94 110 PHE A O 1
ATOM 914 N N . ILE A 1 111 ? -14.610 -7.293 1.914 1.00 96.25 111 ILE A N 1
ATOM 915 C CA . ILE A 1 111 ? -15.736 -6.408 1.568 1.00 96.25 111 ILE A CA 1
ATOM 916 C C . ILE A 1 111 ? -16.199 -5.637 2.812 1.00 96.25 111 ILE A C 1
ATOM 918 O O . ILE A 1 111 ? -16.347 -4.416 2.760 1.00 96.25 111 ILE A O 1
ATOM 922 N N . LEU A 1 112 ? -16.349 -6.306 3.960 1.00 96.69 112 LEU A N 1
ATOM 923 C CA . LEU A 1 112 ? -16.671 -5.625 5.221 1.00 96.69 112 LEU A CA 1
ATOM 924 C C . LEU A 1 112 ? -15.577 -4.627 5.630 1.00 96.69 112 LEU A C 1
ATOM 926 O O . LEU A 1 112 ? -15.877 -3.543 6.129 1.00 96.69 112 LEU A O 1
ATOM 930 N N . GLY A 1 113 ? -14.312 -4.959 5.373 1.00 97.06 113 GLY A N 1
ATOM 931 C CA . GLY A 1 113 ? -13.171 -4.063 5.532 1.00 97.06 113 GLY A CA 1
ATOM 932 C C . GLY A 1 113 ? -13.262 -2.813 4.661 1.00 97.06 113 GLY A C 1
ATOM 933 O O . GLY A 1 113 ? -13.064 -1.706 5.163 1.00 97.06 113 GLY A O 1
ATOM 934 N N . LEU A 1 114 ? -13.618 -2.966 3.383 1.00 96.69 114 LEU A N 1
ATOM 935 C CA . LEU A 1 114 ? -13.827 -1.853 2.454 1.00 96.69 114 LEU A CA 1
ATOM 936 C C . LEU A 1 114 ? -14.927 -0.905 2.940 1.00 96.69 114 LEU A C 1
ATOM 938 O O . LEU A 1 114 ? -14.742 0.310 2.877 1.00 96.69 114 LEU A O 1
ATOM 942 N N . LEU A 1 115 ? -16.023 -1.427 3.503 1.00 97.06 115 LEU A N 1
ATOM 943 C CA . LEU A 1 115 ? -17.085 -0.589 4.074 1.00 97.06 115 LEU A CA 1
ATOM 944 C C . LEU A 1 115 ? -16.569 0.316 5.205 1.00 97.06 115 LEU A C 1
ATOM 946 O O . LEU A 1 115 ? -17.041 1.442 5.351 1.00 97.06 115 LEU A O 1
ATOM 950 N N . THR A 1 116 ? -15.552 -0.113 5.966 1.00 96.25 116 THR A N 1
ATOM 951 C CA . THR A 1 116 ? -14.946 0.744 7.005 1.00 96.25 116 THR A CA 1
ATOM 952 C C . THR A 1 116 ? -14.237 1.975 6.428 1.00 96.25 116 THR A C 1
ATOM 954 O O . THR A 1 116 ? -14.172 3.011 7.093 1.00 96.25 116 THR A O 1
ATOM 957 N N . LEU A 1 117 ? -13.759 1.903 5.179 1.00 96.38 117 LEU A N 1
ATOM 958 C CA . LEU A 1 117 ? -13.061 3.001 4.503 1.00 96.38 117 LEU A CA 1
ATOM 959 C C . LEU A 1 117 ? -14.005 4.081 3.964 1.00 96.38 117 LEU A C 1
ATOM 961 O O . LEU A 1 117 ? -13.538 5.169 3.634 1.00 96.38 117 LEU A O 1
ATOM 965 N N . VAL A 1 118 ? -15.320 3.838 3.909 1.00 95.94 118 VAL A N 1
ATOM 966 C CA . VAL A 1 118 ? -16.310 4.848 3.480 1.00 95.94 118 VAL A CA 1
ATOM 967 C C . VAL A 1 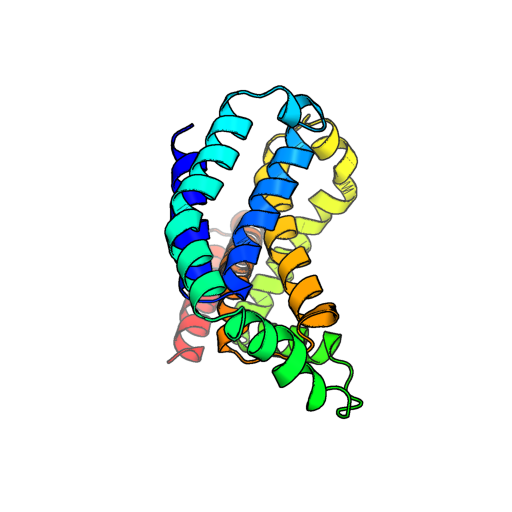118 ? -16.207 6.112 4.340 1.00 95.94 118 VAL A C 1
ATOM 969 O O . VAL A 1 118 ? -16.306 7.230 3.835 1.00 95.94 118 VAL A O 1
ATOM 972 N N . SER A 1 119 ? -15.899 5.941 5.629 1.00 94.00 119 SER A N 1
ATOM 973 C CA . SER A 1 119 ? -15.633 7.042 6.558 1.00 94.00 119 SER A CA 1
ATOM 974 C C . SER A 1 119 ? -14.497 7.965 6.098 1.00 94.00 119 SER A C 1
ATOM 976 O O . SER A 1 119 ? -14.567 9.166 6.337 1.00 94.00 119 SER A O 1
ATOM 978 N N . CYS A 1 120 ? -13.483 7.448 5.396 1.00 94.50 120 CYS A N 1
ATOM 979 C CA . CYS A 1 120 ? -12.374 8.246 4.868 1.00 94.50 120 CYS A CA 1
ATOM 980 C C . CYS A 1 120 ? -12.780 9.086 3.661 1.00 94.50 120 CYS A C 1
ATOM 982 O O . CYS A 1 120 ? -12.254 10.180 3.487 1.00 94.50 120 CYS A O 1
ATOM 984 N N . ILE A 1 121 ? -13.709 8.583 2.845 1.00 94.25 121 ILE A N 1
ATOM 985 C CA . ILE A 1 121 ? -14.234 9.310 1.685 1.00 94.25 121 ILE A CA 1
ATOM 986 C C . ILE A 1 121 ? -15.096 10.477 2.175 1.00 94.25 121 ILE A C 1
ATOM 988 O O . ILE A 1 121 ? -14.872 11.619 1.785 1.00 94.25 121 ILE A O 1
ATOM 992 N N . ILE A 1 122 ? -16.028 10.206 3.094 1.00 96.06 122 ILE A N 1
ATOM 993 C CA . ILE A 1 122 ? -16.911 11.231 3.672 1.00 96.06 122 ILE A CA 1
ATOM 994 C C . ILE A 1 122 ? -16.105 12.223 4.531 1.00 96.06 122 ILE A C 1
ATOM 996 O O . ILE A 1 122 ? -16.319 13.430 4.476 1.00 96.06 122 ILE A O 1
ATOM 1000 N N . GLY A 1 123 ? -15.147 11.719 5.311 1.00 94.81 123 GLY A N 1
ATOM 1001 C CA . GLY A 1 123 ? -14.300 12.486 6.225 1.00 94.81 123 GLY A CA 1
ATOM 1002 C C . GLY A 1 123 ? -13.025 13.054 5.599 1.00 94.81 123 GLY A C 1
ATOM 1003 O O . GLY A 1 123 ? -12.120 13.446 6.340 1.00 94.81 123 GLY A O 1
ATOM 1004 N N . PHE A 1 124 ? -12.912 13.109 4.268 1.00 95.62 124 PHE A N 1
ATOM 1005 C CA . PHE A 1 124 ? -11.659 13.495 3.614 1.00 95.62 124 PHE A CA 1
ATOM 1006 C C . PHE A 1 124 ? -11.191 14.908 4.000 1.00 95.62 124 PHE A C 1
ATOM 1008 O O . PHE A 1 124 ? -9.997 15.123 4.193 1.00 95.62 124 PHE A O 1
ATOM 1015 N N . ASP A 1 125 ? -12.107 15.861 4.202 1.00 96.38 125 ASP A N 1
ATOM 1016 C CA . ASP A 1 125 ? -11.756 17.219 4.651 1.00 96.38 125 ASP A CA 1
ATOM 1017 C C . ASP A 1 125 ? -11.115 17.222 6.056 1.00 96.38 125 ASP A C 1
ATOM 1019 O O . ASP A 1 125 ? -10.148 17.941 6.323 1.00 96.38 125 ASP A O 1
ATOM 1023 N N . ILE A 1 126 ? -11.587 16.349 6.954 1.00 95.88 126 ILE A N 1
ATOM 1024 C CA . ILE A 1 126 ? -11.029 16.183 8.307 1.00 95.88 126 ILE A CA 1
ATOM 1025 C C . ILE A 1 126 ? -9.590 15.661 8.218 1.00 95.88 126 ILE A C 1
ATOM 1027 O O . ILE A 1 126 ? -8.699 16.188 8.895 1.00 95.88 126 ILE A O 1
ATOM 1031 N N . PHE A 1 127 ? -9.356 14.673 7.349 1.00 96.31 127 PHE A N 1
ATOM 1032 C CA . PHE A 1 127 ? -8.024 14.143 7.061 1.00 96.31 127 PHE A CA 1
ATOM 1033 C C . PHE A 1 127 ? -7.116 15.189 6.397 1.00 96.31 127 PHE A C 1
ATOM 1035 O O . PHE A 1 127 ? -5.987 15.393 6.839 1.00 96.31 127 PHE A O 1
ATOM 1042 N N . TRP A 1 128 ? -7.591 15.909 5.380 1.00 95.94 128 TRP A N 1
ATOM 1043 C CA . TRP A 1 128 ? -6.804 16.923 4.667 1.00 95.94 128 TRP A CA 1
ATOM 1044 C C . TRP A 1 128 ? -6.369 18.077 5.582 1.00 95.94 128 TRP A C 1
ATOM 1046 O O . TRP A 1 128 ? -5.289 18.660 5.421 1.00 95.94 128 TRP A O 1
ATOM 1056 N N . LYS A 1 129 ? -7.198 18.403 6.577 1.00 96.00 129 LYS A N 1
ATOM 1057 C CA . LYS A 1 129 ? -6.890 19.368 7.642 1.00 96.00 129 LYS A CA 1
ATOM 1058 C C . LYS A 1 129 ? -6.106 18.753 8.808 1.00 96.00 129 LYS A C 1
ATOM 1060 O O . LYS A 1 129 ? -5.747 19.485 9.723 1.00 96.00 129 LYS A O 1
ATOM 1065 N N . GLN A 1 130 ? -5.830 17.446 8.775 1.00 94.94 130 GLN A N 1
ATOM 1066 C CA . GLN A 1 130 ? -5.111 16.684 9.805 1.00 94.94 130 GLN A CA 1
ATOM 1067 C C . GLN A 1 130 ? -5.708 16.858 11.216 1.00 94.94 130 GLN A C 1
ATOM 1069 O O . GLN A 1 130 ? -4.982 16.850 12.210 1.00 94.94 130 GLN A O 1
ATOM 1074 N N . LYS A 1 131 ? -7.038 17.017 11.315 1.00 95.50 131 LYS A N 1
ATOM 1075 C CA . LYS A 1 131 ? -7.735 17.211 12.601 1.00 95.50 131 LYS A CA 1
ATOM 1076 C C . LYS A 1 131 ? -7.836 15.922 13.419 1.00 95.50 131 LYS A C 1
ATOM 1078 O O . LYS A 1 131 ? -7.800 15.979 14.643 1.00 95.50 131 LYS A O 1
ATOM 1083 N N . ASP A 1 132 ? -7.939 14.775 12.750 1.00 94.44 132 ASP A N 1
ATOM 1084 C CA . ASP A 1 132 ? -7.978 13.459 13.388 1.00 94.44 132 ASP A CA 1
ATOM 1085 C C . ASP A 1 132 ? -6.970 12.511 12.722 1.00 94.44 132 ASP A C 1
ATOM 1087 O O . ASP A 1 132 ? -7.053 12.206 11.532 1.00 94.44 132 ASP A O 1
ATOM 1091 N N . LYS A 1 133 ? -6.008 12.031 13.518 1.00 93.62 133 LYS A N 1
ATOM 1092 C CA . LYS A 1 133 ? -4.935 11.134 13.072 1.00 93.62 133 LYS A CA 1
ATOM 1093 C C . LYS A 1 133 ? -5.418 9.708 12.803 1.00 93.62 133 LYS A C 1
ATOM 1095 O O . LYS A 1 133 ? -4.679 8.943 12.190 1.00 93.62 133 LYS A O 1
ATOM 1100 N N . ARG A 1 134 ? -6.624 9.329 13.241 1.00 93.00 134 ARG A N 1
ATOM 1101 C CA . ARG A 1 134 ? -7.179 7.981 13.023 1.00 93.00 134 ARG A CA 1
ATOM 1102 C C . ARG A 1 134 ? -7.352 7.665 11.536 1.00 93.00 134 ARG A C 1
ATOM 1104 O O . ARG A 1 134 ? -7.107 6.534 11.131 1.00 93.00 134 ARG A O 1
ATOM 1111 N N . PHE A 1 135 ? -7.664 8.672 10.719 1.00 94.88 135 PHE A N 1
ATOM 1112 C CA . PHE A 1 135 ? -7.802 8.525 9.266 1.00 94.88 135 PHE A CA 1
ATOM 1113 C C . PHE A 1 135 ? -6.482 8.221 8.551 1.00 94.88 135 PHE A C 1
ATOM 1115 O O . PHE A 1 135 ? -6.498 7.733 7.426 1.00 94.88 135 PHE A O 1
ATOM 1122 N N . ASN A 1 136 ? -5.332 8.471 9.183 1.00 95.56 136 ASN A N 1
ATOM 1123 C CA . ASN A 1 136 ? -4.039 8.334 8.518 1.00 95.56 136 ASN A CA 1
ATOM 1124 C C . ASN A 1 136 ? -3.751 6.895 8.076 1.00 95.56 136 ASN A C 1
ATOM 1126 O O . ASN A 1 136 ? -3.265 6.692 6.967 1.00 95.56 136 ASN A O 1
ATOM 1130 N N . ALA A 1 137 ? -4.067 5.904 8.915 1.00 95.69 137 ALA A N 1
ATOM 1131 C CA . ALA A 1 137 ? -3.859 4.498 8.571 1.00 95.69 137 ALA A CA 1
ATOM 1132 C C . ALA A 1 137 ? -4.757 4.068 7.401 1.00 95.69 137 ALA A C 1
ATOM 1134 O O . ALA A 1 137 ? -4.300 3.419 6.463 1.00 95.69 137 ALA A O 1
ATOM 1135 N N . ASP A 1 138 ? -6.017 4.491 7.425 1.00 96.50 138 ASP A N 1
ATOM 1136 C CA . ASP A 1 138 ? -7.016 4.094 6.436 1.00 96.50 138 ASP A CA 1
ATOM 1137 C C . ASP A 1 138 ? -6.782 4.761 5.080 1.00 96.50 138 ASP A C 1
ATOM 1139 O O . ASP A 1 138 ? -6.840 4.103 4.040 1.00 96.50 138 ASP A O 1
ATOM 1143 N N . VAL A 1 139 ? -6.416 6.043 5.087 1.00 96.75 139 VAL A N 1
ATOM 1144 C CA . VAL A 1 139 ? -5.994 6.741 3.873 1.00 96.75 139 VAL A CA 1
ATOM 1145 C C . VAL A 1 139 ? -4.704 6.139 3.327 1.00 96.75 139 VAL A C 1
ATOM 1147 O O . VAL A 1 139 ? -4.594 5.966 2.118 1.00 96.75 139 VAL A O 1
ATOM 1150 N N . PHE A 1 140 ? -3.744 5.755 4.175 1.00 96.88 140 PHE A N 1
ATOM 1151 C CA . PHE A 1 140 ? -2.540 5.073 3.700 1.00 96.88 140 PHE A CA 1
ATOM 1152 C C . PHE A 1 140 ? -2.868 3.749 2.993 1.00 96.88 140 PHE A C 1
ATOM 1154 O O . PHE A 1 140 ? -2.315 3.482 1.930 1.00 96.88 140 PHE A O 1
ATOM 1161 N N . ILE A 1 141 ? -3.804 2.952 3.522 1.00 97.31 141 ILE A N 1
ATOM 1162 C CA . ILE A 1 141 ? -4.259 1.711 2.872 1.00 97.31 141 ILE A CA 1
ATOM 1163 C C . ILE A 1 141 ? -4.906 2.005 1.509 1.00 97.31 141 ILE A C 1
ATOM 1165 O O . ILE A 1 141 ? -4.595 1.328 0.529 1.00 97.31 141 ILE A O 1
ATOM 1169 N N . LEU A 1 142 ? -5.752 3.038 1.411 1.00 96.62 142 LEU A N 1
ATOM 1170 C CA . LEU A 1 142 ? -6.334 3.469 0.131 1.00 96.62 142 LEU A CA 1
ATOM 1171 C C . LEU A 1 142 ? -5.252 3.895 -0.867 1.00 96.62 142 LEU A C 1
ATOM 1173 O O . LEU A 1 142 ? -5.260 3.456 -2.017 1.00 96.62 142 LEU A O 1
ATOM 1177 N N . LEU A 1 143 ? -4.289 4.701 -0.416 1.00 96.31 143 LEU A N 1
ATOM 1178 C CA . LEU A 1 143 ? -3.145 5.126 -1.220 1.00 96.31 143 LEU A CA 1
ATOM 1179 C C . LEU A 1 143 ? -2.217 3.970 -1.582 1.00 96.31 143 LEU A C 1
ATOM 1181 O O . LEU A 1 143 ? -1.466 4.105 -2.537 1.00 96.31 143 LEU A O 1
ATOM 1185 N N . TRP A 1 144 ? -2.254 2.850 -0.860 1.00 96.00 144 TRP A N 1
ATOM 1186 C CA . TRP A 1 144 ? -1.541 1.634 -1.236 1.00 96.00 144 TRP A CA 1
ATOM 1187 C C . TRP A 1 144 ? -2.259 0.907 -2.373 1.00 96.00 144 TRP A C 1
ATOM 1189 O O . TRP A 1 144 ? -1.645 0.549 -3.375 1.00 96.00 144 TRP A O 1
ATOM 1199 N N . ILE A 1 145 ? -3.572 0.727 -2.250 1.00 96.12 145 ILE A N 1
ATOM 1200 C CA . ILE A 1 145 ? -4.372 -0.062 -3.188 1.00 96.12 145 ILE A CA 1
ATOM 1201 C C . ILE A 1 145 ? -4.583 0.665 -4.524 1.00 96.12 145 ILE A C 1
ATOM 1203 O O . ILE A 1 145 ? -4.434 0.062 -5.587 1.00 96.12 145 ILE A O 1
ATOM 1207 N N . ILE A 1 146 ? -4.924 1.956 -4.490 1.00 96.06 146 ILE A N 1
ATOM 1208 C CA . ILE A 1 146 ? -5.358 2.701 -5.681 1.00 96.06 146 ILE A CA 1
ATOM 1209 C C . ILE A 1 146 ? -4.253 2.787 -6.748 1.00 96.06 146 ILE A C 1
ATOM 1211 O O . ILE A 1 146 ? -4.512 2.367 -7.875 1.00 96.06 146 ILE A O 1
ATOM 1215 N N . PRO A 1 147 ? -3.021 3.256 -6.458 1.00 95.44 147 PRO A N 1
ATOM 1216 C CA . PRO A 1 147 ? -1.974 3.369 -7.474 1.00 95.44 147 PRO A CA 1
ATOM 1217 C C . PRO A 1 147 ? -1.595 2.026 -8.095 1.00 95.44 147 PRO A C 1
ATOM 1219 O O . PRO A 1 147 ? -1.273 1.976 -9.276 1.00 95.44 147 PRO A O 1
ATOM 1222 N N . GLN A 1 148 ? -1.667 0.943 -7.319 1.00 94.12 148 GLN A N 1
ATOM 1223 C CA . GLN A 1 148 ? -1.405 -0.411 -7.802 1.00 94.12 148 GLN A CA 1
ATOM 1224 C C . GLN A 1 148 ? -2.458 -0.830 -8.835 1.00 94.12 148 GLN A C 1
ATOM 1226 O O . GLN A 1 148 ? -2.099 -1.214 -9.946 1.00 94.12 148 GLN A O 1
ATOM 1231 N N . TYR A 1 149 ? -3.752 -0.681 -8.526 1.00 94.56 149 TYR A N 1
ATOM 1232 C CA . TYR A 1 149 ? -4.805 -0.954 -9.510 1.00 94.56 149 TYR A CA 1
ATOM 1233 C C . TYR A 1 149 ? -4.700 -0.042 -10.731 1.00 94.56 149 TYR A C 1
ATOM 1235 O O . TYR A 1 149 ? -4.766 -0.538 -11.849 1.00 94.56 149 TYR A O 1
ATOM 1243 N N . LEU A 1 150 ? -4.486 1.266 -10.547 1.00 94.12 150 LEU A N 1
ATOM 1244 C CA . LEU A 1 150 ? -4.329 2.192 -11.671 1.00 94.12 150 LEU A CA 1
ATOM 1245 C C . LEU A 1 150 ? -3.154 1.786 -12.572 1.00 94.12 150 LEU A C 1
ATOM 1247 O O . LEU A 1 150 ? -3.286 1.800 -13.794 1.00 94.12 150 LEU A O 1
ATOM 1251 N N . PHE A 1 151 ? -2.027 1.376 -11.989 1.00 91.06 151 PHE A N 1
ATOM 1252 C CA . PHE A 1 151 ? -0.877 0.908 -12.751 1.00 91.06 151 PHE A CA 1
ATOM 1253 C C . PHE A 1 151 ? -1.199 -0.358 -13.549 1.00 91.06 151 PHE A C 1
ATOM 1255 O O . PHE A 1 151 ? -0.987 -0.379 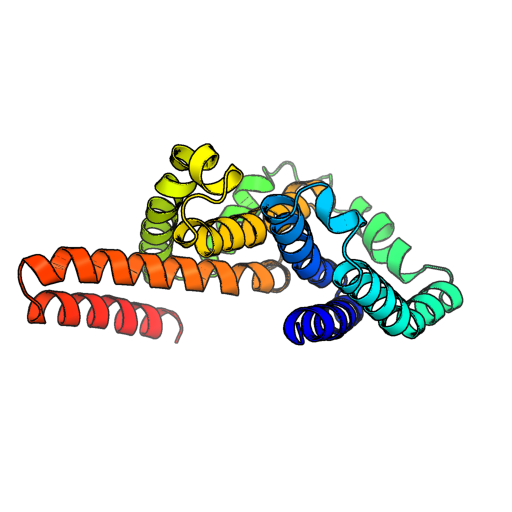-14.760 1.00 91.06 151 PHE A O 1
ATOM 1262 N N . TYR A 1 152 ? -1.745 -1.397 -12.913 1.00 88.50 152 TYR A N 1
ATOM 1263 C CA . TYR A 1 152 ? -2.040 -2.646 -13.619 1.00 88.50 152 TYR A CA 1
ATOM 1264 C C . TYR A 1 152 ? -3.145 -2.479 -14.668 1.00 88.50 152 TYR A C 1
ATOM 1266 O O . TYR A 1 152 ? -3.039 -3.051 -15.749 1.00 88.50 152 TYR A O 1
ATOM 1274 N N . ILE A 1 153 ? -4.163 -1.655 -14.399 1.00 89.62 153 ILE A N 1
ATOM 1275 C CA . ILE A 1 153 ? -5.289 -1.426 -15.316 1.00 89.62 153 ILE A CA 1
ATOM 1276 C C . ILE A 1 153 ? -4.876 -0.567 -16.511 1.00 89.62 153 ILE A C 1
ATOM 1278 O O . ILE A 1 153 ? -5.215 -0.903 -17.643 1.00 89.62 153 ILE A O 1
ATOM 1282 N N . PHE A 1 154 ? -4.165 0.542 -16.289 1.00 87.88 154 PHE A N 1
ATOM 1283 C CA . PHE A 1 154 ? -3.927 1.531 -17.345 1.00 87.88 154 PHE A CA 1
ATOM 1284 C C . PHE A 1 154 ? -2.545 1.432 -17.989 1.00 87.88 154 PHE A C 1
ATOM 1286 O O . PHE A 1 154 ? -2.438 1.667 -19.196 1.00 87.88 154 PHE A O 1
ATOM 1293 N N . VAL A 1 155 ? -1.512 1.093 -17.209 1.00 85.38 155 VAL A N 1
ATOM 1294 C CA . VAL A 1 155 ? -0.109 1.099 -17.654 1.00 85.38 155 VAL A CA 1
ATOM 1295 C C . VAL A 1 155 ? 0.326 -0.286 -18.104 1.00 85.38 155 VAL A C 1
ATOM 1297 O O . VAL A 1 155 ? 0.776 -0.438 -19.234 1.00 85.38 155 VAL A O 1
ATOM 1300 N N . PHE A 1 156 ? 0.194 -1.290 -17.234 1.00 82.44 156 PHE A N 1
ATOM 1301 C CA . PHE A 1 156 ? 0.692 -2.630 -17.529 1.00 82.44 156 PHE A CA 1
ATOM 1302 C C . PHE A 1 156 ? -0.262 -3.428 -18.417 1.00 82.44 156 PHE A C 1
ATOM 1304 O O . PHE A 1 156 ? 0.192 -4.139 -19.305 1.00 82.44 156 PHE A O 1
ATOM 1311 N N . ARG A 1 157 ? -1.577 -3.259 -18.208 1.00 82.94 157 ARG A N 1
ATOM 1312 C CA . ARG A 1 157 ? -2.656 -3.904 -18.977 1.00 82.94 157 ARG A CA 1
ATOM 1313 C C . ARG A 1 157 ? -2.526 -5.425 -19.050 1.00 82.94 157 ARG A C 1
ATOM 1315 O O . ARG A 1 157 ? -2.927 -6.049 -20.024 1.00 82.94 157 ARG A O 1
ATOM 1322 N N . ASP A 1 158 ? -1.979 -6.010 -17.998 1.00 78.81 158 ASP A N 1
ATOM 1323 C CA . ASP A 1 158 ? -1.844 -7.446 -17.845 1.00 78.81 158 ASP A CA 1
ATOM 1324 C C . ASP A 1 158 ? -1.864 -7.779 -16.352 1.00 78.81 158 ASP A C 1
ATOM 1326 O O . ASP A 1 158 ? -1.464 -6.970 -15.503 1.00 78.81 158 ASP A O 1
ATOM 1330 N N . ALA A 1 159 ? -2.356 -8.967 -16.022 1.00 76.81 159 ALA A N 1
ATOM 1331 C CA . ALA A 1 159 ? -2.360 -9.461 -14.661 1.00 76.81 159 ALA A CA 1
ATOM 1332 C C . ALA A 1 159 ? -2.152 -10.968 -14.597 1.00 76.81 159 ALA A C 1
ATOM 1334 O O . ALA A 1 159 ? -2.935 -11.767 -15.108 1.00 76.81 159 ALA A O 1
ATOM 1335 N N . ASN A 1 160 ? -1.104 -11.321 -13.864 1.00 82.62 160 ASN A N 1
ATOM 1336 C CA . ASN A 1 160 ? -0.853 -12.647 -13.342 1.00 82.62 160 ASN A CA 1
ATOM 1337 C C . ASN A 1 160 ? -0.931 -12.568 -11.810 1.00 82.62 160 ASN A C 1
ATOM 1339 O O . ASN A 1 160 ? -0.549 -11.547 -11.225 1.00 82.62 160 ASN A O 1
ATOM 1343 N N . ASP A 1 161 ? -1.357 -13.647 -11.155 1.00 84.38 161 ASP A N 1
ATOM 1344 C CA . ASP A 1 161 ? -1.442 -13.781 -9.693 1.00 84.38 161 ASP A CA 1
ATOM 1345 C C . ASP A 1 161 ? -0.178 -13.260 -8.995 1.00 84.38 161 ASP A C 1
ATOM 1347 O O . ASP A 1 161 ? -0.229 -12.567 -7.978 1.00 84.38 161 ASP A O 1
ATOM 1351 N N . ARG A 1 162 ? 0.986 -13.517 -9.605 1.00 85.75 162 ARG A N 1
ATOM 1352 C CA . ARG A 1 162 ? 2.307 -13.121 -9.096 1.00 85.75 162 ARG A CA 1
ATOM 1353 C C . ARG A 1 162 ? 2.531 -11.611 -9.021 1.00 85.75 162 ARG A C 1
ATOM 1355 O O . ARG A 1 162 ? 3.395 -11.179 -8.259 1.00 85.75 162 ARG A O 1
ATOM 1362 N N . TRP A 1 163 ? 1.848 -10.817 -9.840 1.00 84.31 163 TRP A N 1
ATOM 1363 C CA . TRP A 1 163 ? 1.984 -9.356 -9.850 1.00 84.31 163 TRP A CA 1
ATOM 1364 C C . TRP A 1 163 ? 1.044 -8.700 -8.843 1.00 84.31 163 TRP A C 1
ATOM 1366 O O . TRP A 1 163 ? 1.415 -7.737 -8.170 1.00 84.31 163 TRP A O 1
ATOM 1376 N N . LEU A 1 164 ? -0.134 -9.293 -8.655 1.00 88.12 164 LEU A N 1
ATOM 1377 C CA . LEU A 1 164 ? -1.113 -8.840 -7.673 1.00 88.12 164 LEU A CA 1
ATOM 1378 C C . LEU A 1 164 ? -0.744 -9.225 -6.232 1.00 88.12 164 LEU A C 1
ATOM 1380 O O . LEU A 1 164 ? -1.371 -8.724 -5.305 1.00 88.12 164 LEU A O 1
ATOM 1384 N N . LEU A 1 165 ? 0.323 -10.005 -6.013 1.00 89.88 165 LEU A N 1
ATOM 1385 C CA . LEU A 1 165 ? 0.858 -10.299 -4.674 1.00 89.88 165 LEU A CA 1
ATOM 1386 C C . LEU A 1 165 ? 1.125 -9.043 -3.824 1.00 89.88 165 LEU A C 1
ATOM 1388 O O . LEU A 1 165 ? 1.026 -9.091 -2.600 1.00 89.88 165 LEU A O 1
ATOM 1392 N N . MET A 1 166 ? 1.433 -7.900 -4.449 1.00 90.00 166 MET A N 1
ATOM 1393 C CA . MET A 1 166 ? 1.595 -6.635 -3.721 1.00 90.00 166 MET A CA 1
ATOM 1394 C C . MET A 1 166 ? 0.293 -6.104 -3.119 1.00 90.00 166 MET A C 1
ATOM 1396 O O . MET A 1 166 ? 0.332 -5.399 -2.112 1.00 90.00 166 MET A O 1
ATOM 1400 N N . LEU A 1 167 ? -0.847 -6.411 -3.742 1.00 93.88 167 LEU A N 1
ATOM 1401 C CA . LEU A 1 167 ? -2.168 -6.040 -3.244 1.00 93.88 167 LEU A CA 1
ATOM 1402 C C . LEU A 1 167 ? -2.594 -6.938 -2.082 1.00 93.88 167 LEU A C 1
ATOM 1404 O O . LEU A 1 167 ? -3.375 -6.494 -1.246 1.00 93.88 167 LEU A O 1
ATOM 1408 N N . THR A 1 168 ? -2.045 -8.151 -1.966 1.00 93.69 168 THR A N 1
ATOM 1409 C CA . THR A 1 168 ? -2.404 -9.097 -0.902 1.00 93.69 168 THR A CA 1
ATOM 1410 C C . THR A 1 168 ? -2.207 -8.492 0.488 1.00 93.69 168 THR A C 1
ATOM 1412 O O . THR A 1 168 ? -3.074 -8.642 1.341 1.00 93.69 168 THR A O 1
ATOM 1415 N N . VAL A 1 169 ? -1.121 -7.748 0.727 1.00 94.75 169 VAL A N 1
ATOM 1416 C CA . VAL A 1 169 ? -0.858 -7.136 2.043 1.00 94.75 169 VAL A CA 1
ATOM 1417 C C . VAL A 1 169 ? -1.953 -6.138 2.449 1.00 94.75 169 VAL A C 1
ATOM 1419 O O . VAL A 1 169 ? -2.597 -6.367 3.476 1.00 94.75 169 VAL A O 1
ATOM 1422 N N . PRO A 1 170 ? -2.232 -5.059 1.690 1.00 96.62 170 PRO A N 1
ATOM 1423 C CA . PRO A 1 170 ? -3.305 -4.142 2.061 1.00 96.62 170 PRO A CA 1
ATOM 1424 C C . PRO A 1 170 ? -4.693 -4.804 2.016 1.00 96.62 170 PRO A C 1
ATOM 1426 O O . PRO A 1 170 ? -5.552 -4.448 2.821 1.00 96.62 170 PRO A O 1
ATOM 1429 N N . MET A 1 171 ? -4.916 -5.806 1.158 1.00 96.44 171 MET A N 1
ATOM 1430 C CA . MET A 1 171 ? -6.159 -6.586 1.147 1.00 96.44 171 MET A CA 1
ATOM 1431 C C . MET A 1 171 ? -6.358 -7.394 2.437 1.00 96.44 171 MET A C 1
ATOM 1433 O O . MET A 1 171 ? -7.446 -7.365 3.008 1.00 96.44 171 MET A O 1
ATOM 1437 N N . LEU A 1 172 ? -5.317 -8.052 2.952 1.00 95.88 172 LEU A N 1
ATOM 1438 C CA . LEU A 1 172 ? -5.371 -8.777 4.224 1.00 95.88 172 LEU A CA 1
ATOM 1439 C C . LEU A 1 172 ? -5.554 -7.832 5.415 1.00 95.88 172 LEU A C 1
ATOM 1441 O O . LEU A 1 172 ? -6.305 -8.153 6.334 1.00 95.88 172 LEU A O 1
ATOM 1445 N N . ILE A 1 173 ? -4.937 -6.645 5.388 1.00 97.56 173 ILE A N 1
ATOM 1446 C CA . ILE A 1 173 ? -5.174 -5.611 6.408 1.00 97.56 173 ILE A CA 1
ATOM 1447 C C . ILE A 1 173 ? -6.654 -5.200 6.410 1.00 97.56 173 ILE A C 1
ATOM 1449 O O . ILE A 1 173 ? -7.265 -5.096 7.475 1.00 97.56 173 ILE A O 1
ATOM 1453 N N . LEU A 1 174 ? -7.261 -5.010 5.234 1.00 97.88 174 LEU A N 1
ATOM 1454 C CA . LEU A 1 174 ? -8.689 -4.706 5.135 1.00 97.88 174 LEU A CA 1
ATOM 1455 C C . LEU A 1 174 ? -9.565 -5.867 5.594 1.00 97.88 174 LEU A C 1
ATOM 1457 O O . LEU A 1 174 ? -10.500 -5.636 6.356 1.00 97.88 174 LEU A O 1
ATOM 1461 N N . ALA A 1 175 ? -9.237 -7.102 5.220 1.00 96.94 175 ALA A N 1
ATOM 1462 C CA . ALA A 1 175 ? -9.943 -8.277 5.716 1.00 96.94 175 ALA A CA 1
ATOM 1463 C C . ALA A 1 175 ? -9.894 -8.358 7.252 1.00 96.94 175 ALA A C 1
ATOM 1465 O O . ALA A 1 175 ? -10.927 -8.549 7.894 1.00 96.94 175 ALA A O 1
ATOM 1466 N N . ALA A 1 176 ? -8.731 -8.109 7.861 1.00 96.81 176 ALA A N 1
ATOM 1467 C CA . ALA A 1 176 ? -8.583 -8.052 9.313 1.00 96.81 176 ALA A CA 1
ATOM 1468 C C . ALA A 1 176 ? -9.443 -6.941 9.941 1.00 96.81 176 ALA A C 1
ATOM 1470 O O . ALA A 1 176 ? -10.116 -7.178 10.945 1.00 96.81 176 ALA A O 1
ATOM 1471 N N . LYS A 1 177 ? -9.497 -5.746 9.335 1.00 97.31 177 LYS A N 1
ATOM 1472 C CA . LYS A 1 177 ? -10.407 -4.676 9.782 1.00 97.31 177 LYS A CA 1
ATOM 1473 C C . LYS A 1 177 ? -11.878 -5.085 9.680 1.00 97.31 177 LYS A C 1
ATOM 1475 O O . LYS A 1 177 ? -12.646 -4.782 10.591 1.00 97.31 177 LYS A O 1
ATOM 1480 N N . GLY A 1 178 ? -12.266 -5.787 8.616 1.00 97.00 178 GLY A N 1
ATOM 1481 C CA . GLY A 1 178 ? -13.613 -6.331 8.453 1.00 97.00 178 GLY A CA 1
ATOM 1482 C C . GLY A 1 178 ? -13.973 -7.331 9.551 1.00 97.00 178 GLY A C 1
ATOM 1483 O O . GLY A 1 178 ? -15.005 -7.173 10.202 1.00 97.00 178 GLY A O 1
ATOM 1484 N N . LEU A 1 179 ? -13.083 -8.286 9.844 1.00 97.06 179 LEU A N 1
ATOM 1485 C CA . LEU A 1 179 ? -13.244 -9.229 10.961 1.00 97.06 179 LEU A CA 1
ATOM 1486 C C . LEU A 1 179 ? -13.379 -8.504 12.305 1.00 97.06 179 LEU A C 1
ATOM 1488 O O . LEU A 1 179 ? -14.274 -8.811 13.090 1.00 97.06 179 LEU A O 1
ATOM 1492 N N . MET A 1 180 ? -12.544 -7.495 12.561 1.00 97.69 180 MET A N 1
ATOM 1493 C CA . MET A 1 180 ? -12.637 -6.699 13.787 1.00 97.69 180 MET A CA 1
ATOM 1494 C C . MET A 1 180 ? -13.949 -5.914 13.882 1.00 97.69 180 MET A C 1
ATOM 1496 O O . MET A 1 180 ? -14.497 -5.773 14.976 1.00 97.69 180 MET A O 1
ATOM 1500 N N . SER A 1 181 ? -14.480 -5.429 12.758 1.00 97.12 181 SER A N 1
ATOM 1501 C CA . SER A 1 181 ? -15.792 -4.776 12.707 1.00 97.12 181 SER A CA 1
ATOM 1502 C C . SER A 1 181 ? -16.907 -5.744 13.119 1.00 97.12 181 SER A C 1
ATOM 1504 O O . SER A 1 181 ? -17.695 -5.435 14.015 1.00 97.12 181 SER A O 1
ATOM 1506 N N . VAL A 1 182 ? -16.906 -6.958 12.553 1.00 96.88 182 VAL A N 1
ATOM 1507 C CA . VAL A 1 182 ? -17.851 -8.034 12.901 1.00 96.88 182 VAL A CA 1
ATOM 1508 C C . VAL A 1 182 ? -17.751 -8.395 14.381 1.00 96.88 182 VAL A C 1
ATOM 1510 O O . VAL A 1 182 ? -18.763 -8.433 15.081 1.00 96.88 182 VAL A O 1
ATOM 1513 N N . TYR A 1 183 ? -16.532 -8.588 14.890 1.00 97.75 183 TYR A N 1
ATOM 1514 C CA . TYR A 1 183 ? -16.295 -8.876 16.302 1.00 97.75 183 TYR A CA 1
ATOM 1515 C C . TYR A 1 183 ? -16.861 -7.781 17.212 1.00 97.75 183 TYR A C 1
ATOM 1517 O O . TYR A 1 183 ? -17.589 -8.074 18.161 1.00 97.75 183 TYR A O 1
ATOM 1525 N N . ASN A 1 184 ? -16.559 -6.514 16.919 1.00 97.50 184 ASN A N 1
ATOM 1526 C CA . ASN A 1 184 ? -17.014 -5.381 17.723 1.00 97.50 184 ASN A CA 1
ATOM 1527 C C . ASN A 1 184 ? -18.538 -5.221 17.697 1.00 97.50 184 ASN A C 1
ATOM 1529 O O . ASN A 1 184 ? -19.117 -4.804 18.699 1.00 97.50 184 ASN A O 1
ATOM 1533 N N . PHE A 1 185 ? -19.186 -5.560 16.582 1.00 97.56 185 PHE A N 1
ATOM 1534 C CA . PHE A 1 185 ? -20.640 -5.570 16.466 1.00 97.56 185 PHE A CA 1
ATOM 1535 C C . PHE A 1 185 ? -21.273 -6.692 17.307 1.00 97.56 185 PHE A C 1
ATOM 1537 O O . PHE A 1 185 ? -22.152 -6.437 18.133 1.00 97.56 185 PHE A O 1
ATOM 1544 N N . LEU A 1 186 ? -20.782 -7.926 17.168 1.00 97.62 186 LEU A N 1
ATOM 1545 C CA . LEU A 1 186 ? -21.315 -9.099 17.869 1.00 97.62 186 LEU A CA 1
ATOM 1546 C C . LEU A 1 186 ? -21.036 -9.072 19.375 1.00 97.62 186 LEU A C 1
ATOM 1548 O O . LEU A 1 186 ? -21.890 -9.467 20.168 1.00 97.62 186 LEU A O 1
ATOM 1552 N N . ARG A 1 187 ? -19.873 -8.554 19.793 1.00 97.88 187 ARG A N 1
ATOM 1553 C CA . ARG A 1 187 ? -19.477 -8.473 21.208 1.00 97.88 187 ARG A CA 1
ATOM 1554 C C . ARG A 1 187 ? -20.447 -7.633 22.042 1.00 97.88 187 ARG A C 1
ATOM 1556 O O . ARG A 1 187 ? -20.548 -7.878 23.240 1.00 97.88 187 ARG A O 1
ATOM 1563 N N . ARG A 1 188 ? -21.160 -6.677 21.430 1.00 97.38 188 ARG A N 1
ATOM 1564 C CA . ARG A 1 188 ? -22.214 -5.896 22.105 1.00 97.38 188 ARG A CA 1
ATOM 1565 C C . ARG A 1 188 ? -23.367 -6.771 22.600 1.00 97.38 188 ARG A C 1
ATOM 1567 O O . ARG A 1 188 ? -24.018 -6.396 23.562 1.00 97.38 188 ARG A O 1
ATOM 1574 N N . HIS A 1 189 ? -23.586 -7.916 21.956 1.00 97.12 189 HIS A N 1
ATOM 1575 C CA . HIS A 1 189 ? -24.636 -8.869 22.300 1.00 97.12 189 HIS A CA 1
ATOM 1576 C C . HIS A 1 189 ? -24.081 -10.015 23.154 1.00 97.12 189 HIS A C 1
ATOM 1578 O O . HIS A 1 189 ? -24.586 -10.286 24.236 1.00 97.12 189 HIS A O 1
ATOM 1584 N N . SER A 1 190 ? -23.010 -10.676 22.699 1.00 97.94 190 SER A N 1
ATOM 1585 C CA . SER A 1 190 ? -22.330 -11.722 23.471 1.00 97.94 190 SER A CA 1
ATOM 1586 C C . SER A 1 190 ? -20.884 -11.899 23.020 1.00 97.94 190 SER A C 1
ATOM 1588 O O . SER A 1 190 ? -20.595 -12.147 21.847 1.00 97.94 190 SER A O 1
ATOM 1590 N N . LYS A 1 191 ? -19.950 -11.827 23.976 1.00 97.38 191 LYS A N 1
ATOM 1591 C CA . LYS A 1 191 ? -18.519 -12.044 23.718 1.00 97.38 191 LYS A CA 1
ATOM 1592 C C . LYS A 1 191 ? -18.239 -13.466 23.218 1.00 97.38 191 LYS A C 1
ATOM 1594 O O . LYS A 1 191 ? -17.405 -13.633 22.335 1.00 97.38 191 LYS A O 1
ATOM 1599 N N . ALA A 1 192 ? -18.936 -14.469 23.755 1.00 97.88 192 ALA A N 1
ATOM 1600 C CA . ALA A 1 192 ? -18.752 -15.865 23.361 1.00 97.88 192 ALA A CA 1
ATOM 1601 C C . ALA A 1 192 ? -19.174 -16.095 21.903 1.00 97.88 192 ALA A C 1
ATOM 1603 O O . ALA A 1 192 ? -18.414 -16.674 21.130 1.00 97.88 192 ALA A O 1
ATOM 1604 N N . ILE A 1 193 ? -20.332 -15.551 21.507 1.00 97.12 193 ILE A N 1
ATOM 1605 C CA . ILE A 1 193 ? -20.831 -15.631 20.125 1.00 97.12 193 ILE A CA 1
ATOM 1606 C C . ILE A 1 193 ? -19.868 -14.926 19.162 1.00 97.12 193 ILE A C 1
ATOM 1608 O O . ILE A 1 193 ? -19.548 -15.466 18.106 1.00 97.12 193 ILE A O 1
ATOM 1612 N N . ALA A 1 194 ? -19.352 -13.753 19.541 1.00 97.19 194 ALA A N 1
ATOM 1613 C CA . ALA A 1 194 ? -18.380 -13.027 18.728 1.00 97.19 194 ALA A CA 1
ATOM 1614 C C . ALA A 1 194 ? -17.100 -13.844 18.485 1.00 97.19 194 ALA A C 1
ATOM 1616 O O . ALA A 1 194 ? -16.637 -13.928 17.352 1.00 97.19 194 ALA A O 1
ATOM 1617 N N . ILE A 1 195 ? -16.546 -14.473 19.528 1.00 97.88 195 ILE A N 1
ATOM 1618 C CA . ILE A 1 195 ? -15.344 -15.312 19.407 1.00 97.88 195 ILE A CA 1
ATOM 1619 C C . ILE A 1 195 ? -15.624 -16.539 18.537 1.00 97.88 195 ILE A C 1
ATOM 1621 O O . ILE A 1 195 ? -14.825 -16.836 17.653 1.00 97.88 195 ILE A O 1
ATOM 1625 N N . LEU A 1 196 ? -16.760 -17.215 18.744 1.00 97.81 196 LEU A N 1
ATOM 1626 C CA . LEU A 1 196 ? -17.151 -18.389 17.962 1.00 97.81 196 LEU A CA 1
ATOM 1627 C C . LEU A 1 196 ? -17.258 -18.060 16.467 1.00 97.81 196 LEU A C 1
ATOM 1629 O O . LEU A 1 196 ? -16.685 -18.765 15.642 1.00 97.81 196 LEU A O 1
ATOM 1633 N N . ILE A 1 197 ? -17.934 -16.963 16.112 1.00 96.00 197 ILE A N 1
ATOM 1634 C CA . ILE A 1 197 ? -18.099 -16.548 14.711 1.00 96.00 197 ILE A CA 1
ATOM 1635 C C . ILE A 1 197 ? -16.749 -16.193 14.078 1.00 96.00 197 ILE A C 1
ATOM 1637 O O . ILE A 1 197 ? -16.473 -16.611 12.955 1.00 96.00 197 ILE A O 1
ATOM 1641 N N . ILE A 1 198 ? -15.878 -15.470 14.788 1.00 96.56 198 ILE A N 1
ATOM 1642 C CA . ILE A 1 198 ? -14.537 -15.156 14.276 1.00 96.56 198 ILE A CA 1
ATOM 1643 C C . ILE A 1 198 ? -13.698 -16.423 14.105 1.00 96.56 198 ILE A C 1
ATOM 1645 O O . ILE A 1 198 ? -13.017 -16.558 13.093 1.00 96.56 198 ILE A O 1
ATOM 1649 N N . ALA A 1 199 ? -13.774 -17.370 15.043 1.00 95.88 199 ALA A N 1
ATOM 1650 C CA . ALA A 1 199 ? -13.095 -18.653 14.918 1.00 95.88 199 ALA A CA 1
ATOM 1651 C C . ALA A 1 199 ? -13.581 -19.416 13.677 1.00 95.88 199 ALA A C 1
ATOM 1653 O O . ALA A 1 199 ? -12.754 -19.882 12.902 1.00 95.88 199 ALA A O 1
ATOM 1654 N N . ILE A 1 200 ? -14.895 -19.470 13.430 1.00 95.31 200 ILE A N 1
ATOM 1655 C CA . ILE A 1 200 ? -15.462 -20.096 12.225 1.00 95.31 200 ILE A CA 1
ATOM 1656 C C . ILE A 1 200 ? -14.930 -19.423 10.953 1.00 95.31 200 ILE A C 1
ATOM 1658 O O . ILE A 1 200 ? -14.500 -20.120 10.038 1.00 95.31 200 ILE A O 1
ATOM 1662 N N . LEU A 1 201 ? -14.901 -18.087 10.895 1.00 93.69 201 LEU A N 1
ATOM 1663 C CA . LEU A 1 201 ? -14.374 -17.358 9.735 1.00 93.69 201 LEU A CA 1
ATOM 1664 C C . LEU A 1 201 ? -12.876 -17.621 9.513 1.00 93.69 201 LEU A C 1
ATOM 1666 O O . LEU A 1 201 ? -12.449 -17.792 8.373 1.00 93.69 201 LEU A O 1
ATOM 1670 N N . LEU A 1 202 ? -12.081 -17.686 10.586 1.00 93.69 202 LEU A N 1
ATOM 1671 C CA . LEU A 1 202 ? -10.642 -17.948 10.511 1.00 93.69 202 LEU A CA 1
ATOM 1672 C C . LEU A 1 202 ? -10.335 -19.398 10.127 1.00 93.69 202 LEU A C 1
ATOM 1674 O O . LEU A 1 202 ? -9.546 -19.619 9.214 1.00 93.69 202 LEU A O 1
ATOM 1678 N N . PHE A 1 203 ? -10.959 -20.383 10.781 1.00 94.88 203 PHE A N 1
ATOM 1679 C CA . PHE A 1 203 ? -10.748 -21.802 10.477 1.00 94.88 203 PHE A CA 1
ATOM 1680 C C . PHE A 1 203 ? -11.337 -22.185 9.120 1.00 94.88 203 PHE A C 1
ATOM 1682 O O . PHE A 1 203 ? -10.682 -22.887 8.356 1.00 94.88 203 PHE A O 1
ATOM 1689 N N . GLY A 1 204 ? -12.520 -21.671 8.775 1.00 93.44 204 GLY A N 1
ATOM 1690 C CA . GLY A 1 204 ? -13.101 -21.834 7.443 1.00 93.44 204 GLY A CA 1
ATOM 1691 C C . GLY A 1 204 ? -12.225 -21.198 6.364 1.00 93.44 204 GLY A C 1
ATOM 1692 O O . GLY A 1 204 ? -11.970 -21.810 5.328 1.00 93.44 204 GLY A O 1
ATOM 1693 N N . GLY A 1 205 ? -11.697 -19.998 6.624 1.00 91.38 205 GLY A N 1
ATOM 1694 C CA . GLY A 1 205 ? -10.741 -19.330 5.745 1.00 91.38 205 GLY A CA 1
ATOM 1695 C C . GLY A 1 205 ? -9.418 -20.085 5.607 1.00 91.38 205 GLY A C 1
ATOM 1696 O O . GLY A 1 205 ? -8.887 -20.162 4.503 1.00 91.38 205 GLY A O 1
ATOM 1697 N N . ALA A 1 206 ? -8.890 -20.661 6.688 1.00 91.75 206 ALA A N 1
ATOM 1698 C CA . ALA A 1 206 ? -7.672 -21.470 6.662 1.00 91.75 206 ALA A CA 1
ATOM 1699 C C . ALA A 1 206 ? -7.879 -22.775 5.881 1.00 91.75 206 ALA A C 1
ATOM 1701 O O . ALA A 1 206 ? -7.075 -23.085 5.009 1.00 91.75 206 ALA A O 1
ATOM 1702 N N . TYR A 1 207 ? -8.988 -23.481 6.124 1.00 93.94 207 TYR A N 1
ATOM 1703 C CA . TYR A 1 207 ? -9.336 -24.724 5.431 1.00 93.94 207 TYR A CA 1
ATOM 1704 C C . TYR A 1 207 ? -9.459 -24.538 3.912 1.00 93.94 207 TYR A C 1
ATOM 1706 O O . TYR A 1 207 ? -9.054 -25.409 3.160 1.00 93.94 207 TYR A O 1
ATOM 1714 N N . GLN A 1 208 ? -9.939 -23.380 3.443 1.00 91.31 208 GLN A N 1
ATOM 1715 C CA . GLN A 1 208 ? -10.007 -23.069 2.006 1.00 91.31 208 GLN A CA 1
ATOM 1716 C C . GLN A 1 208 ? -8.652 -22.830 1.322 1.00 91.31 208 GLN A C 1
ATOM 1718 O O . GLN A 1 208 ? -8.613 -22.711 0.096 1.00 91.31 208 GLN A O 1
ATOM 1723 N N . ASN A 1 209 ? -7.575 -22.664 2.092 1.00 84.06 209 ASN A N 1
ATOM 1724 C CA . ASN A 1 209 ? -6.227 -22.434 1.569 1.00 84.06 209 ASN A CA 1
ATOM 1725 C C . ASN A 1 209 ? -5.320 -23.670 1.670 1.00 84.06 209 ASN A C 1
ATOM 1727 O O . ASN A 1 209 ? -4.187 -23.602 1.195 1.00 84.06 209 ASN A O 1
ATOM 1731 N N . ILE A 1 210 ? -5.802 -24.748 2.295 1.00 87.69 210 ILE A N 1
ATOM 1732 C CA . ILE A 1 210 ? -5.178 -26.076 2.277 1.00 87.69 210 ILE A CA 1
ATOM 1733 C C . ILE A 1 210 ? -5.637 -26.786 1.004 1.00 87.69 210 ILE A C 1
ATOM 1735 O O . ILE A 1 210 ? -4.765 -27.371 0.328 1.00 87.69 210 ILE A O 1
#

pLDDT: mean 90.87, std 9.89, range [48.53, 97.94]